Protein AF-A0A919ZZ71-F1 (afdb_monomer_lite)

pLDDT: mean 87.46, std 16.6, range [29.75, 98.5]

Sequence (232 aa):
MVSRMDCPPLCKQARTGVDLFLEMYDRVRTPVSRSRASYWAGRAFEQNNNSPIAKKWFEVAARYSTTFYGQLANKRLGNTEHRLPKKQSNGSKADGAPYILELVNIAIFLKEIGKTDLAIKFLKTASRNASSYAQVSPIISGALKINKPHLAVYAARRAARKGIYFISASYPKPALNDTSQVEKALIYSVVRQESNFDPQAESYKGALGLMQLMPATAKSVAKAKINFNQEN

Secondary structure (DSSP, 8-state):
--------GGGGS---HHHHHHHHHHH--SHHHHHHHHHHHHHHHHHTT-HHHHHHHHHHHHT-TTSHHHHHHHHHTT--S--PPPPP---S--TTHHHHHHHHHHHHHHHHTT-HHHHHHHHHHHHHH--SHHHHHHHHHHHHHTT-HHHHHHHHHHHHTTT---HHHHS--------SSS-HHHHHHHHHHHHTT-TT-B-TT--BTTTTB-HHHHHHHHHTTS---S--

Radius of gyration: 22.46 Å; chains: 1; bounding box: 42×54×63 Å

Foldseek 3Di:
DDDPPDDPPVCPPVQQQLNVLVVQLVPDDFLQSVLVSLLSNLVSCVVVVNNVVSLVSLVSSLVSLVYPSVVVSCVVNVNPDSDDPDDDDPDPDDDPQPVLLVLLVVLLVCLVVVNNVVSLVSLLVQLQPDQDLSSLVSSCVSCVSSVNLLSLLVSQVSNNRNVHHDPCSVQPDPDDPDPDPDDPVVLSVQLCVQRSQDQQDADPVGQGGSNRHHPVRQVVVCVVPNDDDPDD

Structure (mmCIF, N/CA/C/O backbone):
data_AF-A0A919ZZ71-F1
#
_entry.id   AF-A0A919ZZ71-F1
#
loop_
_atom_site.group_PDB
_atom_site.id
_atom_site.type_symbol
_atom_site.label_atom_id
_atom_site.label_alt_id
_atom_site.label_comp_id
_atom_site.label_asym_id
_atom_site.label_entity_id
_atom_site.label_seq_id
_atom_site.pdbx_PDB_ins_code
_atom_site.Cartn_x
_atom_site.Cartn_y
_atom_site.Cartn_z
_atom_site.occupancy
_atom_site.B_iso_or_equiv
_atom_site.auth_seq_id
_atom_site.auth_comp_id
_atom_site.auth_asym_id
_atom_site.auth_atom_id
_atom_site.pdbx_PDB_model_num
ATOM 1 N N . MET A 1 1 ? -1.303 -24.182 -39.549 1.00 34.25 1 MET A N 1
ATOM 2 C CA . MET A 1 1 ? -1.311 -22.779 -40.021 1.00 34.25 1 MET A CA 1
ATOM 3 C C . MET A 1 1 ? -2.701 -22.223 -39.761 1.00 34.25 1 MET A C 1
ATOM 5 O O . MET A 1 1 ? -3.612 -22.555 -40.501 1.00 34.25 1 MET A O 1
ATOM 9 N N . VAL A 1 2 ? -2.901 -21.486 -38.665 1.00 29.75 2 VAL A N 1
ATOM 10 C CA . VAL A 1 2 ? -4.198 -20.849 -38.373 1.00 29.75 2 VAL A CA 1
ATOM 11 C C . VAL A 1 2 ? -4.118 -19.405 -38.861 1.00 29.75 2 VAL A C 1
ATOM 13 O O . VAL A 1 2 ? -3.205 -18.668 -38.487 1.00 29.75 2 VAL A O 1
ATOM 16 N N . SER A 1 3 ? -5.012 -19.080 -39.791 1.00 31.73 3 SER A N 1
ATOM 17 C CA . SER A 1 3 ? -5.024 -17.872 -40.614 1.00 31.73 3 SER A CA 1
ATOM 18 C C . SER A 1 3 ? -5.292 -16.605 -39.797 1.00 31.73 3 SER A C 1
ATOM 20 O O . SER A 1 3 ? -6.185 -16.568 -38.954 1.00 31.73 3 SER A O 1
ATOM 22 N N . ARG A 1 4 ? -4.512 -15.551 -40.071 1.00 38.69 4 ARG A N 1
ATOM 23 C CA . ARG A 1 4 ? -4.646 -14.188 -39.526 1.00 38.69 4 ARG A CA 1
ATOM 24 C C . ARG A 1 4 ? -5.766 -13.410 -40.230 1.00 38.69 4 ARG A C 1
ATOM 26 O O . ARG A 1 4 ? -5.500 -12.378 -40.844 1.00 38.69 4 ARG A O 1
ATOM 33 N N . MET A 1 5 ? -7.003 -13.874 -40.179 1.00 43.50 5 MET A N 1
ATOM 34 C CA . MET A 1 5 ? -8.121 -13.116 -40.743 1.00 43.50 5 MET A CA 1
ATOM 35 C C . MET A 1 5 ? -9.255 -13.112 -39.737 1.00 43.50 5 MET A C 1
ATOM 37 O O . MET A 1 5 ? -9.973 -14.091 -39.627 1.00 43.50 5 MET A O 1
ATOM 41 N N . ASP A 1 6 ? -9.251 -12.070 -38.899 1.00 41.53 6 ASP A N 1
ATOM 42 C CA . ASP A 1 6 ? -10.428 -11.303 -38.462 1.00 41.53 6 ASP A CA 1
ATOM 43 C C . ASP A 1 6 ? -10.032 -10.420 -37.270 1.00 41.53 6 ASP A C 1
ATOM 45 O O . ASP A 1 6 ? -10.298 -10.712 -36.106 1.00 41.53 6 ASP A O 1
ATOM 49 N N . CYS A 1 7 ? -9.326 -9.323 -37.566 1.00 40.12 7 CYS A N 1
ATOM 50 C CA . CYS A 1 7 ? -9.029 -8.275 -36.591 1.00 40.12 7 CYS A CA 1
ATOM 51 C C . CYS A 1 7 ? -9.684 -6.947 -37.045 1.00 40.12 7 CYS A C 1
ATOM 53 O O . CYS A 1 7 ? -9.421 -6.519 -38.173 1.00 40.12 7 CYS A O 1
ATOM 55 N N . PRO A 1 8 ? -10.524 -6.284 -36.217 1.00 39.28 8 PRO A N 1
ATOM 56 C CA . PRO A 1 8 ? -11.242 -5.045 -36.564 1.00 39.28 8 PRO A CA 1
ATOM 57 C C . PRO A 1 8 ? -10.312 -3.875 -36.962 1.00 39.28 8 PRO A C 1
ATOM 59 O O . PRO A 1 8 ? -9.129 -3.904 -36.632 1.00 39.28 8 PRO A O 1
ATOM 62 N N . PRO A 1 9 ? -10.801 -2.790 -37.602 1.00 43.19 9 PRO A N 1
ATOM 63 C CA . PRO A 1 9 ? -9.980 -1.750 -38.256 1.00 43.19 9 PRO A CA 1
ATOM 64 C C . PRO A 1 9 ? -8.944 -1.001 -37.387 1.00 43.19 9 PRO A C 1
ATOM 66 O O . PRO A 1 9 ? -8.051 -0.363 -37.942 1.00 43.19 9 PRO A O 1
ATOM 69 N N . LEU A 1 10 ? -8.978 -1.130 -36.056 1.00 42.75 10 LEU A N 1
ATOM 70 C CA . LEU A 1 10 ? -7.910 -0.671 -35.149 1.00 42.75 10 LEU A CA 1
ATOM 71 C C . LEU A 1 10 ? -6.627 -1.527 -35.215 1.00 42.75 10 LEU A C 1
ATOM 73 O O . LEU A 1 10 ? -5.578 -1.094 -34.750 1.00 42.75 10 LEU A O 1
ATOM 77 N N . CYS A 1 11 ? -6.678 -2.710 -35.830 1.00 43.84 11 CYS A N 1
ATOM 78 C CA . CYS A 1 11 ? -5.533 -3.602 -36.035 1.00 43.84 11 CYS A CA 1
ATOM 79 C C . CYS A 1 11 ? -4.605 -3.168 -37.187 1.00 43.84 11 CYS A C 1
ATOM 81 O O . CYS A 1 11 ? -3.575 -3.797 -37.419 1.00 43.84 11 CYS A O 1
ATOM 83 N N . LYS A 1 12 ? -4.955 -2.107 -37.932 1.00 41.41 12 LYS A N 1
ATOM 84 C CA . LYS A 1 12 ? -4.205 -1.652 -39.120 1.00 41.41 12 LYS A CA 1
ATOM 85 C C . LYS A 1 12 ? -2.922 -0.869 -38.810 1.00 41.41 12 LYS A C 1
ATOM 87 O O . LYS A 1 12 ? -2.149 -0.599 -39.722 1.00 41.41 12 LYS A O 1
ATOM 92 N N . GLN A 1 13 ? -2.646 -0.563 -37.544 1.00 47.28 13 GLN A N 1
ATOM 93 C CA . GLN A 1 13 ? -1.306 -0.206 -37.076 1.00 47.28 13 GLN A CA 1
ATOM 94 C C . GLN A 1 13 ? -0.890 -1.273 -36.070 1.00 47.28 13 GLN A C 1
ATOM 96 O O . GLN A 1 13 ? -1.309 -1.224 -34.915 1.00 47.28 13 GLN A O 1
ATOM 101 N N . ALA A 1 14 ? -0.116 -2.269 -36.501 1.00 48.56 14 ALA A N 1
ATOM 102 C CA . ALA A 1 14 ? 0.426 -3.275 -35.595 1.00 48.56 14 ALA A CA 1
ATOM 103 C C . ALA A 1 14 ? 1.442 -2.603 -34.655 1.00 48.56 14 ALA A C 1
ATOM 105 O O . ALA A 1 14 ? 2.640 -2.596 -34.925 1.00 48.56 14 ALA A O 1
ATOM 106 N N . ARG A 1 15 ? 0.955 -1.980 -33.574 1.00 61.47 15 ARG A N 1
ATOM 107 C CA . ARG A 1 15 ? 1.806 -1.448 -32.508 1.00 61.47 15 ARG A CA 1
ATOM 108 C C . ARG A 1 15 ? 2.591 -2.612 -31.933 1.00 61.47 15 ARG A C 1
ATOM 110 O O . ARG A 1 15 ? 2.009 -3.626 -31.537 1.00 61.47 15 ARG A O 1
ATOM 117 N N . THR A 1 16 ? 3.908 -2.482 -31.910 1.00 81.75 16 THR A N 1
ATOM 118 C CA . THR A 1 16 ? 4.754 -3.495 -31.291 1.00 81.75 16 THR A CA 1
ATOM 119 C C . THR A 1 16 ? 4.478 -3.527 -29.785 1.00 81.75 16 THR A C 1
ATOM 121 O O . THR A 1 16 ? 3.993 -2.553 -29.202 1.00 81.75 16 THR A O 1
ATOM 124 N N . GLY A 1 17 ? 4.803 -4.638 -29.113 1.00 81.94 17 GLY A N 1
ATOM 125 C CA . GLY A 1 17 ? 4.709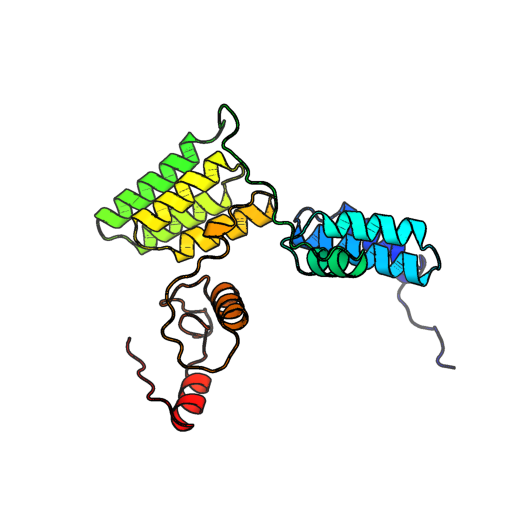 -4.698 -27.648 1.00 81.94 17 GLY A CA 1
ATOM 126 C C . GLY A 1 17 ? 5.505 -3.576 -26.969 1.00 81.94 17 GLY A C 1
ATOM 127 O O . GLY A 1 17 ? 5.089 -3.065 -25.933 1.00 81.94 17 GLY A O 1
ATOM 128 N N . VAL A 1 18 ? 6.602 -3.137 -27.596 1.00 87.56 18 VAL A N 1
ATOM 129 C CA . VAL A 1 18 ? 7.384 -1.972 -27.169 1.00 87.56 18 VAL A CA 1
ATOM 130 C C . VAL A 1 18 ? 6.518 -0.711 -27.160 1.00 87.56 18 VAL A C 1
ATOM 132 O O . VAL A 1 18 ? 6.390 -0.089 -26.107 1.00 87.56 18 VAL A O 1
ATOM 135 N N . ASP A 1 19 ? 5.877 -0.371 -28.280 1.00 90.50 19 ASP A N 1
ATOM 136 C CA . ASP A 1 19 ? 5.095 0.868 -28.418 1.00 90.50 19 ASP A CA 1
ATOM 137 C C . ASP A 1 19 ? 3.985 0.967 -27.365 1.00 90.50 19 ASP A C 1
ATOM 139 O O . ASP A 1 19 ? 3.786 2.017 -26.754 1.00 90.50 19 ASP A O 1
ATOM 143 N N . LEU A 1 20 ? 3.307 -0.153 -27.089 1.00 93.56 20 LEU A N 1
ATOM 144 C CA . LEU A 1 20 ? 2.240 -0.220 -26.089 1.00 93.56 20 LEU A CA 1
ATOM 145 C C . LEU A 1 20 ? 2.744 0.087 -24.672 1.00 93.56 20 LEU A C 1
ATOM 147 O O . LEU A 1 20 ? 2.091 0.819 -23.924 1.00 93.56 20 LEU A O 1
ATOM 151 N N . PHE A 1 21 ? 3.898 -0.459 -24.275 1.00 95.00 21 PHE A N 1
ATOM 152 C CA . PHE A 1 21 ? 4.440 -0.222 -22.934 1.00 95.00 21 PHE A CA 1
ATOM 153 C C . PHE A 1 21 ? 5.077 1.163 -22.784 1.00 95.00 21 PHE A C 1
ATOM 155 O O . PHE A 1 21 ? 5.009 1.734 -21.692 1.00 95.00 21 PHE A O 1
ATOM 162 N N . LEU A 1 22 ? 5.632 1.725 -23.861 1.00 94.62 22 LEU A N 1
ATOM 163 C CA . LEU A 1 22 ? 6.094 3.115 -23.892 1.00 94.62 22 LEU A CA 1
ATOM 164 C C . LEU A 1 22 ? 4.923 4.086 -23.712 1.00 94.62 22 LEU A C 1
ATOM 166 O O . LEU A 1 22 ? 4.930 4.906 -22.795 1.00 94.62 22 LEU A O 1
ATOM 170 N N . GLU A 1 23 ? 3.856 3.912 -24.490 1.00 95.69 23 GLU A N 1
ATOM 171 C CA . GLU A 1 23 ? 2.640 4.715 -24.363 1.00 95.69 23 GLU A CA 1
ATOM 172 C C . GLU A 1 23 ? 2.009 4.575 -22.970 1.00 95.69 23 GLU A C 1
ATOM 174 O O . GLU A 1 23 ? 1.576 5.559 -22.360 1.00 95.69 23 GLU A O 1
ATOM 179 N N . MET A 1 24 ? 1.986 3.356 -22.421 1.00 96.06 24 MET A N 1
ATOM 180 C CA . MET A 1 24 ? 1.538 3.133 -21.051 1.00 96.06 24 MET A CA 1
ATOM 181 C C . MET A 1 24 ? 2.381 3.944 -20.059 1.00 96.06 24 MET A C 1
ATOM 183 O O . MET A 1 24 ? 1.813 4.590 -19.176 1.00 96.06 24 MET A O 1
ATOM 187 N N . TYR A 1 25 ? 3.712 3.926 -20.184 1.00 96.69 25 TYR A N 1
ATOM 188 C CA . TYR A 1 25 ? 4.612 4.673 -19.304 1.00 96.69 25 TYR A CA 1
ATOM 189 C C . TYR A 1 25 ? 4.348 6.184 -19.351 1.00 96.69 25 TYR A C 1
ATOM 191 O O . TYR A 1 25 ? 4.344 6.831 -18.299 1.00 96.69 25 TYR A O 1
ATOM 199 N N . ASP A 1 26 ? 4.058 6.722 -20.536 1.00 96.38 26 ASP A N 1
ATOM 200 C CA . ASP A 1 26 ? 3.798 8.148 -20.745 1.00 96.38 26 ASP A CA 1
ATOM 201 C C . ASP A 1 26 ? 2.430 8.598 -20.224 1.00 96.38 26 ASP A C 1
ATOM 203 O O . ASP A 1 26 ? 2.278 9.746 -19.792 1.00 96.38 26 ASP A O 1
ATOM 207 N N . ARG A 1 27 ? 1.437 7.702 -20.196 1.00 97.00 27 ARG A N 1
ATOM 208 C CA . ARG A 1 27 ? 0.083 7.994 -19.695 1.00 97.00 27 ARG A CA 1
ATOM 209 C C . ARG A 1 27 ? -0.049 7.822 -18.184 1.00 97.00 27 ARG A C 1
ATOM 211 O O . ARG A 1 27 ? -0.797 8.555 -17.534 1.00 97.00 27 ARG A O 1
ATOM 218 N N . VAL A 1 28 ? 0.652 6.856 -17.591 1.00 96.69 28 VAL A N 1
ATOM 219 C CA . VAL A 1 28 ? 0.511 6.558 -16.160 1.00 96.69 28 VAL A CA 1
ATOM 220 C C . VAL A 1 28 ? 1.382 7.466 -15.292 1.00 96.69 28 VAL A C 1
ATOM 222 O O . VAL A 1 28 ? 2.497 7.847 -15.639 1.00 96.69 28 VAL A O 1
ATOM 225 N N . ARG A 1 29 ? 0.880 7.810 -14.101 1.00 94.56 29 ARG A N 1
ATOM 226 C CA . ARG A 1 29 ? 1.582 8.715 -13.169 1.00 94.56 29 ARG A CA 1
ATOM 227 C C . ARG A 1 29 ? 2.026 8.055 -11.866 1.00 94.56 29 ARG A C 1
ATOM 229 O O . ARG A 1 29 ? 3.006 8.482 -11.269 1.00 94.56 29 ARG A O 1
ATOM 236 N N . THR A 1 30 ? 1.341 7.000 -11.424 1.00 95.50 30 THR A N 1
ATOM 237 C CA . THR A 1 30 ? 1.655 6.366 -10.132 1.00 95.50 30 THR A CA 1
ATOM 238 C C . THR A 1 30 ? 2.948 5.542 -10.200 1.00 95.50 30 THR A C 1
ATOM 240 O O . THR A 1 30 ? 3.154 4.848 -11.200 1.00 95.50 30 THR A O 1
ATOM 243 N N . PRO A 1 31 ? 3.777 5.515 -9.136 1.00 95.69 31 PRO A N 1
ATOM 244 C CA . PRO A 1 31 ? 4.998 4.706 -9.077 1.00 95.69 31 PRO A CA 1
ATOM 245 C C . PRO A 1 31 ? 4.802 3.236 -9.459 1.00 95.69 31 PRO A C 1
ATOM 247 O O . PRO A 1 31 ? 5.560 2.701 -10.260 1.00 95.69 31 PRO A O 1
ATOM 250 N N . VAL A 1 32 ? 3.738 2.596 -8.959 1.00 95.75 32 VAL A N 1
ATOM 251 C CA . VAL A 1 32 ? 3.414 1.191 -9.278 1.00 95.75 32 VAL A CA 1
ATOM 252 C C . VAL A 1 32 ? 3.185 0.993 -10.776 1.00 95.75 32 VAL A C 1
ATOM 254 O O . VAL A 1 32 ? 3.671 0.023 -11.354 1.00 95.75 32 VAL A O 1
ATOM 257 N N . SER A 1 33 ? 2.454 1.911 -11.411 1.00 97.31 33 SER A N 1
ATOM 258 C CA . SER A 1 33 ? 2.126 1.794 -12.833 1.00 97.31 33 SER A CA 1
ATOM 259 C C . SER A 1 33 ? 3.319 2.147 -13.717 1.00 97.31 33 SER A C 1
ATOM 261 O O . SER A 1 33 ? 3.568 1.436 -14.685 1.00 97.31 33 SER A O 1
ATOM 263 N N . ARG A 1 34 ? 4.098 3.180 -13.359 1.00 97.75 34 ARG A N 1
ATOM 264 C CA . ARG A 1 34 ? 5.326 3.541 -14.085 1.00 97.75 34 ARG A CA 1
ATOM 265 C C . ARG A 1 34 ? 6.364 2.431 -14.006 1.00 97.75 34 ARG A C 1
ATOM 267 O O . ARG A 1 34 ? 6.948 2.088 -15.028 1.00 97.75 34 ARG A O 1
ATOM 274 N N . SER A 1 35 ? 6.543 1.823 -12.833 1.00 97.56 35 SER A N 1
ATOM 275 C CA . SER A 1 35 ? 7.433 0.673 -12.671 1.00 97.56 35 SER A CA 1
ATOM 276 C C . SER A 1 35 ? 6.990 -0.521 -13.516 1.00 97.56 35 SER A C 1
ATOM 278 O O . SER A 1 35 ? 7.805 -1.099 -14.229 1.00 97.56 35 SER A O 1
ATOM 280 N N . ARG A 1 36 ? 5.687 -0.848 -13.507 1.00 98.12 36 ARG A N 1
ATOM 281 C CA . ARG A 1 36 ? 5.114 -1.914 -14.344 1.00 98.12 36 ARG A CA 1
ATOM 282 C C . ARG A 1 36 ? 5.366 -1.671 -15.829 1.00 98.12 36 ARG A C 1
ATOM 284 O O . ARG A 1 36 ? 5.875 -2.564 -16.496 1.00 98.12 36 ARG A O 1
ATOM 291 N N . ALA A 1 37 ? 5.014 -0.484 -16.323 1.00 98.06 37 ALA A N 1
ATOM 292 C CA . ALA A 1 37 ? 5.197 -0.121 -17.725 1.00 98.06 37 ALA A CA 1
ATOM 293 C C . ALA A 1 37 ? 6.678 -0.200 -18.123 1.00 98.06 37 ALA A C 1
ATOM 295 O O . ALA A 1 37 ? 7.014 -0.826 -19.119 1.00 98.06 37 ALA A O 1
ATOM 296 N N . SER A 1 38 ? 7.568 0.328 -17.277 1.00 97.94 38 SER A N 1
ATOM 297 C CA . SER A 1 38 ? 9.016 0.295 -17.513 1.00 97.94 38 SER A CA 1
ATOM 298 C C . SER A 1 38 ? 9.570 -1.129 -17.554 1.00 97.94 38 SER A C 1
ATOM 300 O O . SER A 1 38 ? 10.346 -1.465 -18.440 1.00 97.94 38 SER A O 1
ATOM 302 N N . TYR A 1 39 ? 9.163 -1.990 -16.616 1.00 98.06 39 TYR A N 1
ATOM 303 C CA . TYR A 1 39 ? 9.625 -3.376 -16.579 1.00 98.06 39 TYR A CA 1
ATOM 304 C C . TYR A 1 39 ? 9.207 -4.132 -17.842 1.00 98.06 39 TYR A C 1
ATOM 306 O O . TYR A 1 39 ? 10.028 -4.808 -18.460 1.00 98.06 39 TYR A O 1
ATOM 314 N N . TRP A 1 40 ? 7.944 -3.997 -18.250 1.00 97.44 40 TRP A N 1
ATOM 315 C CA . TRP A 1 40 ? 7.447 -4.670 -19.445 1.00 97.44 40 TRP A CA 1
ATOM 316 C C . TRP A 1 40 ? 7.987 -4.068 -20.747 1.00 97.44 40 TRP A C 1
ATOM 318 O O . TRP A 1 40 ? 8.267 -4.830 -21.668 1.00 97.44 40 TRP A O 1
ATOM 328 N N . ALA A 1 41 ? 8.260 -2.760 -20.800 1.00 96.44 41 ALA A N 1
ATOM 329 C CA . ALA A 1 41 ? 9.017 -2.156 -21.897 1.00 96.44 41 ALA A CA 1
ATOM 330 C C . ALA A 1 41 ? 10.411 -2.793 -22.006 1.00 96.44 41 ALA A C 1
ATOM 332 O O . ALA A 1 41 ? 10.805 -3.236 -23.082 1.00 96.44 41 ALA A O 1
ATOM 333 N N . GLY A 1 42 ? 11.121 -2.944 -20.882 1.00 96.06 42 GLY A N 1
ATOM 334 C CA . GLY A 1 42 ? 12.406 -3.644 -20.843 1.00 96.06 42 GLY A CA 1
ATOM 335 C C . GLY A 1 42 ? 12.314 -5.086 -21.347 1.00 96.06 42 GLY A C 1
ATOM 336 O O . GLY A 1 42 ? 13.156 -5.515 -22.131 1.00 96.06 42 GLY A O 1
ATOM 337 N N . ARG A 1 43 ? 11.265 -5.828 -20.960 1.00 95.88 43 ARG A N 1
ATOM 338 C CA . ARG A 1 43 ? 11.003 -7.187 -21.474 1.00 95.88 43 ARG A CA 1
ATOM 339 C C . ARG A 1 43 ? 10.762 -7.210 -22.982 1.00 95.88 43 ARG A C 1
ATOM 341 O O . ARG A 1 43 ? 11.282 -8.098 -23.648 1.00 95.88 43 ARG A O 1
ATOM 348 N N . ALA A 1 44 ? 10.007 -6.252 -23.511 1.00 94.31 44 ALA A N 1
ATOM 349 C CA . ALA A 1 44 ? 9.721 -6.168 -24.939 1.00 94.31 44 ALA A CA 1
ATOM 350 C C . ALA A 1 44 ? 10.983 -5.833 -25.757 1.00 94.31 44 ALA A C 1
ATOM 352 O O . ALA A 1 44 ? 11.236 -6.462 -26.780 1.00 94.31 44 ALA A O 1
ATOM 353 N N . PHE A 1 45 ? 11.823 -4.906 -25.281 1.00 93.44 45 PHE A N 1
ATOM 354 C CA . PHE A 1 45 ? 13.106 -4.604 -25.929 1.00 93.44 45 PHE A CA 1
ATOM 355 C C . PHE A 1 45 ? 14.077 -5.785 -25.908 1.00 93.44 45 PHE A C 1
ATOM 357 O O . PHE A 1 45 ? 14.787 -6.009 -26.885 1.00 93.44 45 PHE A O 1
ATOM 364 N N . GLU A 1 46 ? 14.097 -6.551 -24.819 1.00 91.94 46 GLU A N 1
ATOM 365 C CA . GLU A 1 46 ? 14.933 -7.745 -24.708 1.00 91.94 46 GLU A CA 1
ATOM 366 C C . GLU A 1 46 ? 14.517 -8.827 -25.711 1.00 91.94 46 GLU A C 1
ATOM 368 O O . GLU A 1 46 ? 15.376 -9.412 -26.361 1.00 91.94 46 GLU A O 1
ATOM 373 N N . GLN A 1 47 ? 13.211 -9.048 -25.891 1.00 91.25 47 GLN A N 1
ATOM 374 C CA . GLN A 1 47 ? 12.700 -9.985 -26.900 1.00 91.25 47 GLN A CA 1
ATOM 375 C C . GLN A 1 47 ? 13.047 -9.564 -28.335 1.00 91.25 47 GLN A C 1
ATOM 377 O O . GLN A 1 47 ? 13.203 -10.420 -29.199 1.00 91.25 47 GLN A O 1
ATOM 382 N N . ASN A 1 48 ? 13.229 -8.264 -28.577 1.00 87.12 48 ASN A N 1
ATOM 383 C CA . ASN A 1 48 ? 13.651 -7.715 -29.866 1.00 87.12 48 ASN A CA 1
ATOM 384 C C . ASN A 1 48 ? 15.187 -7.652 -30.025 1.00 87.12 48 ASN A C 1
ATOM 386 O O . ASN A 1 48 ? 15.681 -6.895 -30.859 1.00 87.12 48 ASN A O 1
ATOM 390 N N . ASN A 1 49 ? 15.954 -8.396 -29.215 1.00 84.75 49 ASN A N 1
ATOM 391 C CA . ASN A 1 49 ? 17.425 -8.419 -29.205 1.00 84.75 49 ASN A CA 1
ATOM 392 C C . ASN A 1 49 ? 18.092 -7.055 -28.935 1.00 84.75 49 ASN A C 1
ATOM 394 O O . ASN A 1 49 ? 19.266 -6.854 -29.245 1.00 84.75 49 ASN A O 1
ATOM 398 N N . ASN A 1 50 ? 17.377 -6.110 -28.317 1.00 83.38 50 ASN A N 1
ATOM 399 C CA . ASN A 1 50 ? 17.908 -4.795 -27.966 1.00 83.38 50 ASN A CA 1
ATOM 400 C C . ASN A 1 50 ? 18.290 -4.721 -26.480 1.00 83.38 50 ASN A C 1
ATOM 402 O O . ASN A 1 50 ? 17.701 -3.984 -25.680 1.00 83.38 50 ASN A O 1
ATOM 406 N N . SER A 1 51 ? 19.296 -5.510 -26.104 1.00 85.12 51 SER A N 1
ATOM 407 C CA . SER A 1 51 ? 19.765 -5.641 -24.719 1.00 85.12 51 SER A CA 1
ATOM 408 C C . SER A 1 51 ? 20.177 -4.311 -24.058 1.00 85.12 51 SER A C 1
ATOM 410 O O . SER A 1 51 ? 19.815 -4.104 -22.894 1.00 85.12 51 SER A O 1
ATOM 412 N N . PRO A 1 52 ? 20.860 -3.363 -24.740 1.00 93.44 52 PRO A N 1
ATOM 413 C CA . PRO A 1 52 ? 21.215 -2.081 -24.128 1.00 93.44 52 PRO A CA 1
ATOM 414 C C . PRO A 1 52 ? 19.998 -1.226 -23.748 1.00 93.44 52 PRO A C 1
ATOM 416 O O . PRO A 1 52 ? 19.973 -0.643 -22.662 1.00 93.44 52 PRO A O 1
ATOM 419 N N . ILE A 1 53 ? 18.971 -1.155 -24.605 1.00 92.94 53 ILE A N 1
ATOM 420 C CA . ILE A 1 53 ? 17.749 -0.394 -24.301 1.00 92.94 53 ILE A CA 1
ATOM 421 C C . ILE A 1 53 ? 16.910 -1.120 -23.245 1.00 92.94 53 ILE A C 1
ATOM 423 O O . ILE A 1 53 ? 16.397 -0.478 -22.326 1.00 92.94 53 ILE A O 1
ATOM 427 N N . ALA A 1 54 ? 16.831 -2.452 -23.309 1.00 94.31 54 ALA A N 1
ATOM 428 C CA . ALA A 1 54 ? 16.164 -3.257 -22.290 1.00 94.31 54 ALA A CA 1
ATOM 429 C C . ALA A 1 54 ? 16.724 -2.983 -20.886 1.00 94.31 54 ALA A C 1
ATOM 431 O O . ALA A 1 54 ? 15.962 -2.720 -19.952 1.00 94.31 54 ALA A O 1
ATOM 432 N N . LYS A 1 55 ? 18.059 -2.956 -20.751 1.00 96.06 55 LYS A N 1
ATOM 433 C CA . LYS A 1 55 ? 18.742 -2.640 -19.490 1.00 96.06 55 LYS A CA 1
ATOM 434 C C . LYS A 1 55 ? 18.336 -1.269 -18.946 1.00 96.06 55 LYS A C 1
ATOM 436 O O . LYS A 1 55 ? 17.954 -1.183 -17.780 1.00 96.06 55 LYS A O 1
ATOM 441 N N . LYS A 1 56 ? 18.327 -0.225 -19.787 1.00 96.94 56 LYS A N 1
ATOM 442 C CA . LYS A 1 56 ? 17.891 1.128 -19.389 1.00 96.94 56 LYS A CA 1
ATOM 443 C C . LYS A 1 56 ? 16.467 1.121 -18.829 1.00 96.94 56 LYS A C 1
ATOM 445 O O . LYS A 1 56 ? 16.201 1.745 -17.806 1.00 96.94 56 LYS A O 1
ATOM 450 N N . TRP A 1 57 ? 15.547 0.381 -19.444 1.00 97.44 57 TRP A N 1
ATOM 451 C CA . TRP A 1 57 ? 14.170 0.276 -18.953 1.00 97.44 57 TRP A CA 1
ATOM 452 C C . TRP A 1 57 ? 14.043 -0.488 -17.632 1.00 97.44 57 TRP A C 1
ATOM 454 O O . TRP A 1 57 ? 13.255 -0.086 -16.769 1.00 97.44 57 TRP A O 1
ATOM 464 N N . PHE A 1 58 ? 14.855 -1.527 -17.411 1.00 96.94 58 PHE A N 1
ATOM 465 C CA . PHE A 1 58 ? 14.954 -2.149 -16.089 1.00 96.94 58 PHE A CA 1
ATOM 466 C C . PHE A 1 58 ? 15.510 -1.176 -15.049 1.00 96.94 58 PHE A C 1
ATOM 468 O O . PHE A 1 58 ? 14.987 -1.132 -13.939 1.00 96.94 58 PHE A O 1
ATOM 475 N N . GLU A 1 59 ? 16.491 -0.339 -15.392 1.00 96.12 59 GLU A N 1
ATOM 476 C CA . GLU A 1 59 ? 17.000 0.700 -14.487 1.00 96.12 59 GLU A CA 1
ATOM 477 C C . GLU A 1 59 ? 15.912 1.724 -14.131 1.00 96.12 59 GLU A C 1
ATOM 479 O O . GLU A 1 59 ? 15.788 2.105 -12.965 1.00 96.12 59 GLU A O 1
ATOM 484 N N . VAL A 1 60 ? 15.064 2.128 -15.088 1.00 96.69 60 VAL A N 1
ATOM 485 C CA . VAL A 1 60 ? 13.896 2.983 -14.803 1.00 96.69 60 VAL A CA 1
ATOM 486 C C . VAL A 1 60 ? 12.925 2.286 -13.846 1.00 96.69 60 VAL A C 1
ATOM 488 O O . VAL A 1 60 ? 12.506 2.885 -12.854 1.00 96.69 60 VAL A O 1
ATOM 491 N N . ALA A 1 61 ? 12.589 1.017 -14.095 1.00 96.69 61 ALA A N 1
ATOM 492 C CA . ALA A 1 61 ? 11.699 0.250 -13.224 1.00 96.69 61 ALA A CA 1
ATOM 493 C C . ALA A 1 61 ? 12.268 0.099 -11.801 1.00 96.69 61 ALA A C 1
ATOM 495 O O . ALA A 1 61 ? 11.533 0.264 -10.822 1.00 96.69 61 ALA A O 1
ATOM 496 N N . ALA A 1 62 ? 13.575 -0.161 -11.695 1.00 94.88 62 ALA A N 1
ATOM 497 C CA . ALA A 1 62 ? 14.316 -0.405 -10.461 1.00 94.88 62 ALA A CA 1
ATOM 498 C C . ALA A 1 62 ? 14.347 0.798 -9.505 1.00 94.88 62 ALA A C 1
ATOM 500 O O . ALA A 1 62 ? 14.424 0.605 -8.289 1.00 94.88 62 ALA A O 1
ATOM 501 N N . ARG A 1 63 ? 14.202 2.030 -10.021 1.00 92.44 63 ARG A N 1
ATOM 502 C CA . ARG A 1 63 ? 14.058 3.253 -9.201 1.00 92.44 63 ARG A CA 1
ATOM 503 C C . ARG A 1 63 ? 12.835 3.209 -8.279 1.00 92.44 63 ARG A C 1
ATOM 505 O O . ARG A 1 63 ? 12.803 3.894 -7.261 1.00 92.44 63 ARG A O 1
ATOM 512 N N . TYR A 1 64 ? 11.832 2.397 -8.608 1.00 93.38 64 TYR A N 1
ATOM 513 C CA . TYR A 1 64 ? 10.620 2.208 -7.812 1.00 93.38 64 TYR A CA 1
ATOM 514 C C . TYR A 1 64 ? 10.734 0.975 -6.904 1.00 93.38 64 TYR A C 1
ATOM 516 O O . TYR A 1 64 ? 9.931 0.042 -6.995 1.00 93.38 64 TYR A O 1
ATOM 524 N N . SER A 1 65 ? 11.732 0.965 -6.021 1.00 91.00 65 SER A N 1
ATOM 525 C CA . SER A 1 65 ? 12.145 -0.212 -5.238 1.00 91.00 65 SER A CA 1
ATOM 526 C C . SER A 1 65 ? 11.085 -0.786 -4.288 1.00 91.00 65 SER A C 1
ATOM 528 O O . SER A 1 65 ? 11.160 -1.949 -3.907 1.00 91.00 65 SER A O 1
ATOM 530 N N . THR A 1 66 ? 10.054 -0.014 -3.938 1.00 91.06 66 THR A N 1
ATOM 531 C CA . THR A 1 66 ? 8.929 -0.475 -3.103 1.00 91.06 66 THR A CA 1
ATOM 532 C C . THR A 1 66 ? 7.822 -1.175 -3.892 1.00 91.06 66 THR A C 1
ATOM 534 O O . THR A 1 66 ? 6.841 -1.627 -3.305 1.00 91.06 66 THR A O 1
ATOM 537 N N . THR A 1 67 ? 7.943 -1.262 -5.217 1.00 93.88 67 THR A N 1
ATOM 538 C CA . THR A 1 67 ? 6.949 -1.883 -6.102 1.00 93.88 67 THR A CA 1
ATOM 539 C C . THR A 1 67 ? 7.410 -3.269 -6.549 1.00 93.88 67 THR A C 1
ATOM 541 O O . THR A 1 67 ? 8.608 -3.503 -6.687 1.00 93.88 67 THR A O 1
ATOM 544 N N . PHE A 1 68 ? 6.469 -4.176 -6.832 1.00 94.88 68 PHE A N 1
ATOM 545 C CA . PHE A 1 68 ? 6.780 -5.533 -7.306 1.00 94.88 68 PHE A CA 1
ATOM 546 C C . PHE A 1 68 ? 7.715 -5.530 -8.527 1.00 94.88 68 PHE A C 1
ATOM 548 O O . PHE A 1 68 ? 8.762 -6.170 -8.520 1.00 94.88 68 PHE A O 1
ATOM 555 N N . TYR A 1 69 ? 7.374 -4.749 -9.555 1.00 97.00 69 TYR A N 1
ATOM 556 C CA . TYR A 1 69 ? 8.163 -4.675 -10.786 1.00 97.00 69 TYR A CA 1
ATOM 557 C C . TYR A 1 69 ? 9.512 -3.980 -10.595 1.00 97.00 69 TYR A C 1
ATOM 559 O O . TYR A 1 69 ? 10.476 -4.343 -11.263 1.00 97.00 69 TYR A O 1
ATOM 567 N N . GLY A 1 70 ? 9.622 -3.049 -9.646 1.00 95.44 70 GLY A N 1
ATOM 568 C CA . GLY A 1 70 ? 10.904 -2.454 -9.286 1.00 95.44 70 GLY A CA 1
ATOM 569 C C . GLY A 1 70 ? 11.814 -3.440 -8.562 1.00 95.44 70 GLY A C 1
ATOM 570 O O . GLY A 1 70 ? 13.008 -3.477 -8.841 1.00 95.44 70 GLY A O 1
ATOM 571 N N . GLN A 1 71 ? 11.270 -4.289 -7.688 1.00 94.19 71 GLN A N 1
ATOM 572 C CA . GLN A 1 71 ? 12.037 -5.370 -7.060 1.00 94.19 71 GLN A CA 1
ATOM 573 C C . GLN A 1 71 ? 12.470 -6.421 -8.086 1.00 94.19 71 GLN A C 1
ATOM 575 O O . GLN A 1 71 ? 13.630 -6.825 -8.099 1.00 94.19 71 GLN A O 1
ATOM 580 N N . LEU A 1 72 ? 11.575 -6.803 -9.001 1.00 95.19 72 LEU A N 1
ATOM 581 C CA . LEU A 1 72 ? 11.892 -7.744 -10.074 1.00 95.19 72 LEU A CA 1
ATOM 582 C C . LEU A 1 72 ? 12.960 -7.189 -11.030 1.00 95.19 72 LEU A C 1
ATOM 584 O O . LEU A 1 72 ? 13.858 -7.923 -11.439 1.00 95.19 72 LEU A O 1
ATOM 588 N N . ALA A 1 73 ? 12.901 -5.892 -11.347 1.00 95.69 73 ALA A N 1
ATOM 589 C CA . ALA A 1 73 ? 13.925 -5.208 -12.130 1.00 95.69 73 ALA A CA 1
ATOM 590 C C . ALA A 1 73 ? 15.276 -5.162 -11.402 1.00 95.69 73 ALA A C 1
ATOM 592 O O . ALA A 1 73 ? 16.294 -5.472 -12.010 1.00 95.69 73 ALA A O 1
ATOM 593 N N . ASN A 1 74 ? 15.292 -4.841 -10.102 1.00 94.25 74 ASN A N 1
ATOM 594 C CA . ASN A 1 74 ? 16.515 -4.866 -9.293 1.00 94.25 74 ASN A CA 1
ATOM 595 C C . ASN A 1 74 ? 17.148 -6.263 -9.273 1.00 94.25 74 ASN A C 1
ATOM 597 O O . ASN A 1 74 ? 18.324 -6.391 -9.602 1.00 94.25 74 ASN A O 1
ATOM 601 N N . LYS A 1 75 ? 16.353 -7.309 -9.004 1.00 93.69 75 LYS A N 1
ATOM 602 C CA . LYS A 1 75 ? 16.816 -8.704 -9.054 1.00 93.69 75 LYS A CA 1
ATOM 603 C C . LYS A 1 75 ? 17.434 -9.040 -10.412 1.00 93.69 75 LYS A C 1
ATOM 605 O O . LYS A 1 75 ? 18.477 -9.677 -10.478 1.00 93.69 75 LYS A O 1
ATOM 610 N N . ARG A 1 76 ? 16.805 -8.591 -11.500 1.00 92.81 76 ARG A N 1
ATOM 611 C CA . ARG A 1 76 ? 17.278 -8.843 -12.865 1.00 92.81 76 ARG A CA 1
ATOM 612 C C . ARG A 1 76 ? 18.572 -8.108 -13.214 1.00 92.81 76 ARG A C 1
ATOM 614 O O . ARG A 1 76 ? 19.384 -8.647 -13.952 1.00 92.81 76 ARG A O 1
ATOM 621 N N . LEU A 1 77 ? 18.760 -6.903 -12.687 1.00 93.50 77 LEU A N 1
ATOM 622 C CA . LEU A 1 77 ? 19.991 -6.126 -12.849 1.00 93.50 77 LEU A CA 1
ATOM 623 C C . LEU A 1 77 ? 21.153 -6.657 -11.991 1.00 93.50 77 LEU A C 1
ATOM 625 O O . LEU A 1 77 ? 22.239 -6.093 -12.052 1.00 93.50 77 LEU A O 1
ATOM 629 N N . GLY A 1 78 ? 20.936 -7.708 -11.190 1.00 92.12 78 GLY A N 1
ATOM 630 C CA . GLY A 1 78 ? 21.929 -8.219 -10.244 1.00 92.12 78 GLY A CA 1
ATOM 631 C C . GLY A 1 78 ? 22.048 -7.381 -8.968 1.00 92.12 78 GLY A C 1
ATOM 632 O O . GLY A 1 78 ? 22.953 -7.609 -8.171 1.00 92.12 78 GLY A O 1
ATOM 633 N N . ASN A 1 79 ? 21.134 -6.431 -8.738 1.00 88.00 79 ASN A N 1
ATOM 634 C CA . ASN A 1 79 ? 21.102 -5.653 -7.503 1.00 88.00 79 ASN A CA 1
ATOM 635 C C . ASN A 1 79 ? 20.525 -6.526 -6.381 1.00 88.00 79 ASN A C 1
ATOM 637 O O . ASN A 1 79 ? 19.312 -6.737 -6.308 1.00 88.00 79 ASN A O 1
ATOM 641 N N . THR A 1 80 ? 21.392 -7.026 -5.505 1.00 73.69 80 THR A N 1
ATOM 642 C CA . THR A 1 80 ? 21.018 -7.843 -4.338 1.00 73.69 80 THR A CA 1
ATOM 643 C C . THR A 1 80 ? 20.682 -7.004 -3.104 1.00 73.69 80 THR A C 1
ATOM 645 O O . THR A 1 80 ? 20.022 -7.488 -2.189 1.00 73.69 80 THR A O 1
ATOM 648 N N . GLU A 1 81 ? 21.068 -5.726 -3.080 1.00 75.31 81 GLU A N 1
ATOM 649 C CA . GLU A 1 81 ? 20.715 -4.814 -1.993 1.00 75.31 81 GLU A CA 1
ATOM 650 C C . GLU A 1 81 ? 19.253 -4.355 -2.085 1.00 75.31 81 GLU A C 1
ATOM 652 O O . GLU A 1 81 ? 18.831 -3.699 -3.045 1.00 75.31 81 GLU A O 1
ATOM 657 N N . HIS A 1 82 ? 18.481 -4.607 -1.027 1.00 71.88 82 HIS A N 1
ATOM 658 C CA . HIS A 1 82 ? 17.136 -4.057 -0.865 1.00 71.88 82 HIS A CA 1
ATOM 659 C C . HIS A 1 82 ? 17.196 -2.559 -0.529 1.00 71.88 82 HIS A C 1
ATOM 661 O O . HIS A 1 82 ? 17.087 -2.143 0.624 1.00 71.88 82 HIS A O 1
ATOM 667 N N . ARG A 1 83 ? 17.368 -1.717 -1.552 1.00 77.69 83 ARG A N 1
ATOM 668 C CA . ARG A 1 83 ? 17.431 -0.260 -1.378 1.00 77.69 83 ARG A CA 1
ATOM 669 C C . ARG A 1 83 ? 16.045 0.324 -1.141 1.00 77.69 83 ARG A C 1
ATOM 671 O O . ARG A 1 83 ? 15.241 0.457 -2.064 1.00 77.69 83 ARG A O 1
ATOM 678 N N . LEU A 1 84 ? 15.761 0.721 0.094 1.00 83.19 84 LEU A N 1
ATOM 679 C CA . LEU A 1 84 ? 14.574 1.517 0.400 1.00 83.19 84 LEU A CA 1
ATOM 680 C C . LEU A 1 84 ? 14.722 2.944 -0.159 1.00 83.19 84 LEU A C 1
ATOM 682 O O . LEU A 1 84 ? 15.842 3.451 -0.269 1.00 83.19 84 LEU A O 1
ATOM 686 N N . PRO A 1 85 ? 13.613 3.621 -0.512 1.00 83.75 85 PRO A N 1
ATOM 687 C CA . PRO A 1 85 ? 13.648 5.036 -0.852 1.00 83.75 85 PRO A CA 1
ATOM 688 C C . PRO A 1 85 ? 14.324 5.837 0.263 1.00 83.75 85 PRO A C 1
ATOM 690 O O . PRO A 1 85 ? 14.080 5.582 1.445 1.00 83.75 85 PRO A O 1
ATOM 693 N N . LYS A 1 86 ? 15.148 6.823 -0.113 1.00 82.31 86 LYS A N 1
ATOM 694 C CA . LYS A 1 86 ? 15.773 7.733 0.854 1.00 82.31 86 LYS A CA 1
ATOM 695 C C . LYS A 1 86 ? 14.697 8.361 1.741 1.00 82.31 86 LYS A C 1
ATOM 697 O O . LYS A 1 86 ? 13.621 8.721 1.254 1.00 82.31 86 LYS A O 1
ATOM 702 N N . LYS A 1 87 ? 15.003 8.502 3.034 1.00 77.62 87 LYS A N 1
ATOM 703 C CA . LYS A 1 87 ? 14.119 9.169 3.992 1.00 77.62 87 LYS A CA 1
ATOM 704 C C . LYS A 1 87 ? 13.851 10.589 3.495 1.00 77.62 87 LYS A C 1
ATOM 706 O O . LYS A 1 87 ? 14.778 11.373 3.322 1.00 77.62 87 LYS A O 1
ATOM 711 N N . GLN A 1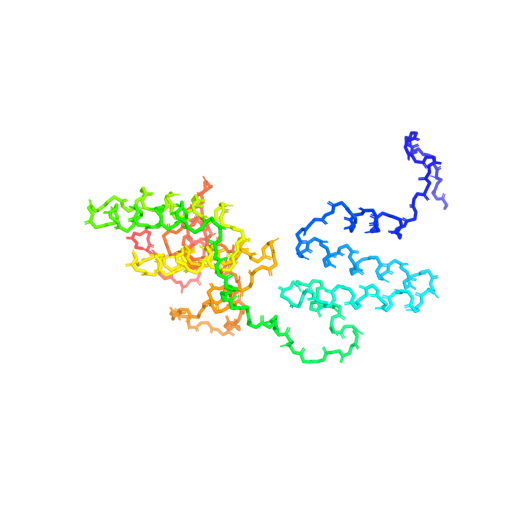 88 ? 12.585 10.885 3.236 1.00 80.62 88 GLN A N 1
ATOM 712 C CA . GLN A 1 88 ? 12.141 12.230 2.893 1.00 80.62 88 GLN A CA 1
ATOM 713 C C . GLN A 1 88 ? 11.970 13.026 4.190 1.00 80.62 88 GLN A C 1
ATOM 715 O O . GLN A 1 88 ? 11.600 12.465 5.224 1.00 80.62 88 GLN A O 1
ATOM 720 N N . SER A 1 89 ? 12.283 14.315 4.153 1.00 72.75 89 SER A N 1
ATOM 721 C CA . SER A 1 89 ? 12.101 15.233 5.276 1.00 72.75 89 SER A CA 1
ATOM 722 C C . SER A 1 89 ? 11.084 16.314 4.919 1.00 72.75 89 SER A C 1
ATOM 724 O O . SER A 1 89 ? 10.739 16.514 3.751 1.00 72.75 89 SER A O 1
ATOM 726 N N . ASN A 1 90 ? 10.587 17.009 5.943 1.00 64.94 90 ASN A N 1
ATOM 727 C CA . ASN A 1 90 ? 9.814 18.227 5.748 1.00 64.94 90 ASN A CA 1
ATOM 728 C C . ASN A 1 90 ? 10.724 19.251 5.050 1.00 64.94 90 ASN A C 1
ATOM 730 O O . ASN A 1 90 ? 11.657 19.756 5.669 1.00 64.94 90 ASN A O 1
ATOM 734 N N . GLY A 1 91 ? 10.486 19.527 3.767 1.00 58.41 91 GLY A N 1
ATOM 735 C CA . GLY A 1 91 ? 11.080 20.689 3.109 1.00 58.41 91 GLY A CA 1
ATOM 736 C C . GLY A 1 91 ? 10.643 21.977 3.814 1.00 58.41 91 GLY A C 1
ATOM 737 O O . GLY A 1 91 ? 9.560 22.031 4.403 1.00 58.41 91 GLY A O 1
ATOM 738 N N . SER A 1 92 ? 11.498 22.997 3.783 1.00 48.00 92 SER A N 1
ATOM 739 C CA . SER A 1 92 ? 11.233 24.306 4.378 1.00 48.00 92 SER A CA 1
ATOM 740 C C . SER A 1 92 ? 9.960 24.922 3.782 1.00 48.00 92 SER A C 1
ATOM 742 O O . SER A 1 92 ? 9.908 25.175 2.586 1.00 48.00 92 SER A O 1
ATOM 744 N N . LYS A 1 93 ? 8.968 25.174 4.649 1.00 50.72 93 LYS A N 1
ATOM 745 C CA . LYS A 1 93 ? 7.656 25.806 4.396 1.00 50.72 93 LYS A CA 1
ATOM 746 C C . LYS A 1 93 ? 6.687 24.983 3.531 1.00 50.72 93 LYS A C 1
ATOM 748 O O . LYS A 1 93 ? 6.766 24.910 2.313 1.00 50.72 93 LYS A O 1
ATOM 753 N N . ALA A 1 94 ? 5.728 24.361 4.214 1.00 54.03 94 ALA A N 1
ATOM 754 C CA . ALA A 1 94 ? 4.631 23.621 3.611 1.00 54.03 94 ALA A CA 1
ATOM 755 C C . ALA A 1 94 ? 3.463 24.563 3.281 1.00 54.03 94 ALA A C 1
ATOM 757 O O . ALA A 1 94 ? 2.531 24.700 4.076 1.00 54.03 94 ALA A O 1
ATOM 758 N N . ASP A 1 95 ? 3.493 25.185 2.105 1.00 51.03 95 ASP A N 1
ATOM 759 C CA . ASP A 1 95 ? 2.300 25.837 1.565 1.00 51.03 95 ASP A CA 1
ATOM 760 C C . ASP A 1 95 ? 1.201 24.777 1.364 1.00 51.03 95 ASP A C 1
ATOM 762 O O . ASP A 1 95 ? 1.403 23.737 0.731 1.00 51.03 95 ASP A O 1
ATOM 766 N N . GLY A 1 96 ? 0.052 24.988 2.017 1.00 55.25 96 GLY A N 1
ATOM 767 C CA . GLY A 1 96 ? -1.072 24.044 2.078 1.00 55.25 96 GLY A CA 1
ATOM 768 C C . GLY A 1 96 ? -1.177 23.205 3.363 1.00 55.25 96 GLY A C 1
ATOM 769 O O . GLY A 1 96 ? -2.029 22.317 3.435 1.00 55.25 96 GLY A O 1
ATOM 770 N N . ALA A 1 97 ? -0.342 23.442 4.380 1.00 62.31 97 ALA A N 1
ATOM 771 C CA . ALA A 1 97 ? -0.474 22.804 5.697 1.00 62.31 97 ALA A CA 1
ATOM 772 C C . ALA A 1 97 ? -1.759 23.151 6.494 1.00 62.31 97 ALA A C 1
ATOM 774 O O . ALA A 1 97 ? -2.251 22.240 7.165 1.00 62.31 97 ALA A O 1
ATOM 775 N N . PRO A 1 98 ? -2.342 24.374 6.434 1.00 81.94 98 PRO A N 1
ATOM 776 C CA . PRO A 1 98 ? -3.433 24.751 7.342 1.00 81.94 98 PRO A CA 1
ATOM 777 C C . PRO A 1 98 ? -4.677 23.868 7.219 1.00 81.94 98 PRO A C 1
ATOM 779 O O . PRO A 1 98 ? -5.121 23.303 8.211 1.00 81.94 98 PRO A O 1
ATOM 782 N N . TYR A 1 99 ? -5.178 23.657 5.997 1.00 90.19 99 TYR A N 1
ATOM 783 C CA . TYR A 1 99 ? -6.391 22.863 5.768 1.00 90.19 99 TYR A CA 1
ATOM 784 C C . TYR A 1 99 ? -6.231 21.395 6.191 1.00 90.19 99 TYR A C 1
ATOM 786 O O . TYR A 1 99 ? -7.107 20.810 6.823 1.00 90.19 99 TYR A O 1
ATOM 794 N N . ILE A 1 100 ? -5.094 20.772 5.865 1.00 94.00 100 ILE A N 1
ATOM 795 C CA . ILE A 1 100 ? -4.842 19.381 6.263 1.00 94.00 100 ILE A CA 1
ATOM 796 C C . ILE A 1 100 ? -4.739 19.266 7.784 1.00 94.00 100 ILE A C 1
ATOM 798 O O . ILE A 1 100 ? -5.284 18.325 8.360 1.00 94.00 100 ILE A O 1
ATOM 802 N N . LEU A 1 101 ? -4.061 20.217 8.427 1.00 93.00 101 LEU A N 1
ATOM 803 C CA . LEU A 1 101 ? -3.929 20.250 9.877 1.00 93.00 101 LEU A CA 1
ATOM 804 C C . LEU A 1 101 ? -5.286 20.460 10.561 1.00 93.00 101 LEU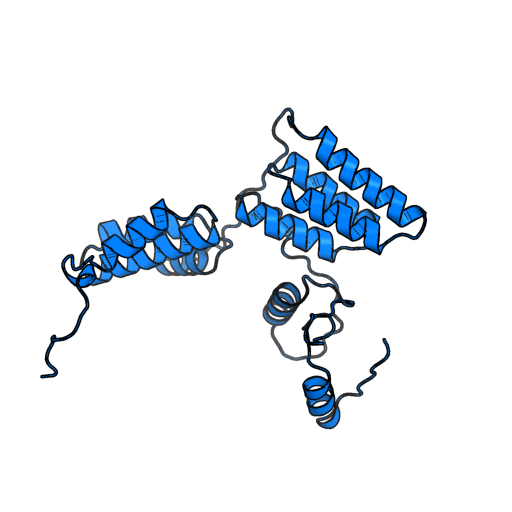 A C 1
ATOM 806 O O . LEU A 1 101 ? -5.581 19.782 11.540 1.00 93.00 101 LEU A O 1
ATOM 810 N N . GLU A 1 102 ? -6.135 21.324 10.010 1.00 96.00 102 GLU A N 1
ATOM 811 C CA . GLU A 1 102 ? -7.504 21.536 10.475 1.00 96.00 102 GLU A CA 1
ATOM 812 C C . GLU A 1 102 ? -8.319 20.236 10.436 1.00 96.00 102 GLU A C 1
ATOM 814 O O . GLU A 1 102 ? -8.880 19.837 11.454 1.00 96.00 102 GLU A O 1
ATOM 819 N N . LEU A 1 103 ? -8.311 19.503 9.315 1.00 97.38 103 LEU A N 1
ATOM 820 C CA . LEU A 1 103 ? -9.001 18.209 9.221 1.00 97.38 103 LEU A CA 1
ATOM 821 C C . LEU A 1 103 ? -8.486 17.187 10.247 1.00 97.38 103 LEU A C 1
ATOM 823 O O . LEU A 1 103 ? -9.268 16.394 10.777 1.00 97.38 103 LEU A O 1
ATOM 827 N N . VAL A 1 104 ? -7.177 17.178 10.516 1.00 97.69 104 VAL A N 1
ATOM 828 C CA . VAL A 1 104 ? -6.573 16.309 11.538 1.00 97.69 104 VAL A CA 1
ATOM 829 C C . VAL A 1 104 ? -7.047 16.708 12.936 1.00 97.69 104 VAL A C 1
ATOM 831 O O . VAL A 1 104 ? -7.437 15.835 13.709 1.00 97.69 104 VAL A O 1
ATOM 834 N N . ASN A 1 105 ? -7.071 18.004 13.247 1.00 97.62 105 ASN A N 1
ATOM 835 C CA . ASN A 1 105 ? -7.544 18.511 14.534 1.00 97.62 105 ASN A CA 1
ATOM 836 C C . ASN A 1 105 ? -9.032 18.213 14.742 1.00 97.62 105 ASN A C 1
ATOM 838 O O . ASN A 1 105 ? -9.403 17.706 15.797 1.00 97.62 105 ASN A O 1
ATOM 842 N N . ILE A 1 106 ? -9.869 18.416 13.719 1.00 98.12 106 ILE A N 1
ATOM 843 C CA . ILE A 1 106 ? -11.289 18.044 13.759 1.00 98.12 106 ILE A CA 1
ATOM 844 C C . ILE A 1 106 ? -11.440 16.550 14.059 1.00 98.12 106 ILE A C 1
ATOM 846 O O . ILE A 1 106 ? -12.252 16.170 14.898 1.00 98.12 106 ILE A O 1
ATOM 850 N N . ALA A 1 107 ? -10.643 15.686 13.425 1.00 98.38 107 ALA A N 1
ATOM 851 C CA . ALA A 1 107 ? -10.696 14.257 13.713 1.00 98.38 107 ALA A CA 1
ATOM 852 C C . ALA A 1 107 ? -10.316 13.922 15.165 1.00 98.38 107 ALA A C 1
ATOM 854 O O . ALA A 1 107 ? -10.937 13.048 15.769 1.00 98.38 107 ALA A O 1
ATOM 855 N N . ILE A 1 108 ? -9.325 14.612 15.731 1.00 98.25 108 ILE A N 1
ATOM 856 C CA . ILE A 1 108 ? -8.930 14.444 17.135 1.00 98.25 108 ILE A CA 1
ATOM 857 C C . ILE A 1 108 ? -10.071 14.883 18.064 1.00 98.25 108 ILE A C 1
ATOM 859 O O . ILE A 1 108 ? -10.489 14.087 18.901 1.00 98.25 108 ILE A O 1
ATOM 863 N N . PHE A 1 109 ? -10.653 16.068 17.860 1.00 98.25 109 PHE A N 1
ATOM 864 C CA . PHE A 1 109 ? -11.780 16.548 18.670 1.00 98.25 109 PHE A CA 1
ATOM 865 C C . PHE A 1 109 ? -13.009 15.640 18.562 1.00 98.25 109 PHE A C 1
ATOM 867 O O . PHE A 1 109 ? -13.631 15.299 19.565 1.00 98.25 109 PHE A O 1
ATOM 874 N N . LEU A 1 110 ? -13.334 15.168 17.355 1.00 98.50 110 LEU A N 1
ATOM 875 C CA . LEU A 1 110 ? -14.419 14.209 17.145 1.00 98.50 110 LEU A CA 1
ATOM 876 C C . LEU A 1 110 ? -14.182 12.906 17.914 1.00 98.50 110 LEU A C 1
ATOM 878 O O . LEU A 1 110 ? -15.133 12.328 18.438 1.00 98.50 110 LEU A O 1
ATOM 882 N N . LYS A 1 111 ? -12.931 12.435 17.999 1.00 98.06 111 LYS A N 1
ATOM 883 C CA . LYS A 1 111 ? -12.591 11.260 18.806 1.00 98.06 111 LYS A CA 1
ATOM 884 C C . LYS A 1 111 ? -12.812 11.520 20.297 1.00 98.06 111 LYS A C 1
ATOM 886 O O . LYS A 1 111 ? -13.350 10.636 20.961 1.00 98.06 111 LYS A O 1
ATOM 891 N N . GLU A 1 112 ? -12.423 12.690 20.798 1.00 96.88 112 GLU A N 1
ATOM 892 C CA . GLU A 1 112 ? -12.563 13.078 22.211 1.00 96.88 112 GLU A CA 1
ATOM 893 C C . GLU A 1 112 ? -14.032 13.105 22.659 1.00 96.88 112 GLU A C 1
ATOM 895 O O . GLU A 1 112 ? -14.346 12.637 23.748 1.00 96.88 112 GLU A O 1
ATOM 900 N N . ILE A 1 113 ? -14.954 13.520 21.784 1.00 98.06 113 ILE A N 1
ATOM 901 C CA . ILE A 1 113 ? -16.405 13.488 22.051 1.00 98.06 113 ILE A CA 1
ATOM 902 C C . ILE A 1 113 ? -17.080 12.154 21.664 1.00 98.06 113 ILE A C 1
ATOM 904 O O . ILE A 1 113 ? -18.300 12.078 21.508 1.00 98.06 113 ILE A O 1
ATOM 908 N N . GLY A 1 114 ? -16.300 11.095 21.426 1.00 97.69 114 GLY A N 1
ATOM 909 C CA . GLY A 1 114 ? -16.799 9.748 21.124 1.00 97.69 114 GLY A CA 1
ATOM 910 C C . GLY A 1 114 ? -17.274 9.512 19.682 1.00 97.69 114 GLY A C 1
ATOM 911 O O . GLY A 1 114 ? -17.643 8.391 19.330 1.00 97.69 114 GLY A O 1
ATOM 912 N N . LYS A 1 115 ? -17.212 10.505 18.788 1.00 98.25 115 LYS A N 1
ATOM 913 C CA . LYS A 1 115 ? -17.640 10.409 17.376 1.00 98.25 115 LYS A CA 1
ATOM 914 C C . LYS A 1 115 ? -16.546 9.820 16.472 1.00 98.25 115 LYS A C 1
ATOM 916 O O . LYS A 1 115 ? -16.119 10.425 15.486 1.00 98.25 115 LYS A O 1
ATOM 921 N N . THR A 1 116 ? -16.111 8.598 16.787 1.00 96.50 116 THR A N 1
ATOM 922 C CA . THR A 1 116 ? -14.984 7.922 16.109 1.00 96.50 116 THR A CA 1
ATOM 923 C C . THR A 1 116 ? -15.216 7.724 14.603 1.00 96.50 116 THR A C 1
ATOM 925 O O . THR A 1 116 ? -14.300 7.957 13.815 1.00 96.50 116 THR A O 1
ATOM 928 N N . ASP A 1 117 ? -16.426 7.367 14.167 1.00 96.00 117 ASP A N 1
ATOM 929 C CA . ASP A 1 117 ? -16.708 7.149 12.737 1.00 96.00 117 ASP A CA 1
ATOM 930 C C . ASP A 1 117 ? -16.563 8.424 11.907 1.00 96.00 117 ASP A C 1
ATOM 932 O O . ASP A 1 117 ? -16.085 8.394 10.769 1.00 96.00 117 ASP A O 1
ATOM 936 N N . LEU A 1 118 ? -16.937 9.568 12.485 1.00 97.81 118 LEU A N 1
ATOM 937 C CA . LEU A 1 118 ? -16.714 10.867 11.862 1.00 97.81 118 LEU A CA 1
ATOM 938 C C . LEU A 1 118 ? -15.218 11.193 11.842 1.00 97.81 118 LEU A C 1
ATOM 940 O O . LEU A 1 118 ? -14.703 11.539 10.780 1.00 97.81 118 LEU A O 1
ATOM 944 N N . ALA A 1 119 ? -14.493 10.984 12.947 1.00 98.25 119 ALA A N 1
ATOM 945 C CA . ALA A 1 119 ? -13.041 11.180 12.992 1.00 98.25 119 ALA A CA 1
ATOM 946 C C . ALA A 1 119 ? -12.308 10.409 11.874 1.00 98.25 119 ALA A C 1
ATOM 948 O O . ALA A 1 119 ? -11.457 10.964 11.170 1.00 98.25 119 ALA A O 1
ATOM 949 N N . ILE A 1 120 ? -12.701 9.151 11.634 1.00 97.81 120 ILE A N 1
ATOM 950 C CA . ILE A 1 120 ? -12.172 8.320 10.543 1.00 97.81 120 ILE A CA 1
ATOM 951 C C . ILE A 1 120 ? -12.422 8.973 9.173 1.00 97.81 120 ILE A C 1
ATOM 953 O O . ILE A 1 120 ? -11.522 8.991 8.325 1.00 97.81 120 ILE A O 1
ATOM 957 N N . LYS A 1 121 ? -13.623 9.519 8.928 1.00 98.19 121 LYS A N 1
ATOM 958 C CA . LYS A 1 121 ? -13.960 10.197 7.661 1.00 98.19 121 LYS A CA 1
ATOM 959 C C . LYS A 1 121 ? -13.062 11.413 7.425 1.00 98.19 121 LYS A C 1
ATOM 961 O O . LYS A 1 121 ? -12.522 11.540 6.325 1.00 98.19 121 LYS A O 1
ATOM 966 N N . PHE A 1 122 ? -12.835 12.242 8.444 1.00 98.31 122 PHE A N 1
ATOM 967 C CA . PHE A 1 122 ? -11.965 13.420 8.349 1.00 98.31 122 PHE A CA 1
ATOM 968 C C . PHE A 1 122 ? -10.507 13.044 8.047 1.00 98.31 122 PHE A C 1
ATOM 970 O O . PHE A 1 122 ? -9.938 13.561 7.084 1.00 98.31 122 PHE A O 1
ATOM 977 N N . LEU A 1 123 ? -9.926 12.063 8.751 1.00 98.06 123 LEU A N 1
ATOM 978 C CA . LEU A 1 123 ? -8.560 11.595 8.455 1.00 98.06 123 LEU A CA 1
ATOM 979 C C . LEU A 1 123 ? -8.436 10.959 7.065 1.00 98.06 123 LEU A C 1
ATOM 981 O O . LEU A 1 123 ? -7.434 11.165 6.369 1.00 98.06 123 LEU A O 1
ATOM 985 N N . LYS A 1 124 ? -9.451 10.208 6.613 1.00 98.19 124 LYS A N 1
ATOM 986 C CA . LYS A 1 124 ? -9.473 9.665 5.245 1.00 98.19 124 LYS A CA 1
ATOM 987 C C . LYS A 1 124 ? -9.542 10.783 4.204 1.00 98.19 124 LYS A C 1
ATOM 989 O O . LYS A 1 124 ? -8.880 10.667 3.173 1.00 98.19 124 LYS A O 1
ATOM 994 N N . THR A 1 125 ? -10.296 11.851 4.458 1.00 97.88 125 THR A N 1
ATOM 995 C CA . THR A 1 125 ? -10.363 13.037 3.589 1.00 97.88 125 THR A CA 1
ATOM 996 C C . THR A 1 125 ? -9.039 13.795 3.569 1.00 97.88 125 THR A C 1
ATOM 998 O O . THR A 1 125 ? -8.516 14.048 2.483 1.00 97.88 125 THR A O 1
ATOM 1001 N N . ALA A 1 126 ? -8.419 14.038 4.726 1.00 97.50 126 ALA A N 1
ATOM 1002 C CA . ALA A 1 126 ? -7.082 14.625 4.809 1.00 97.50 126 ALA A CA 1
ATOM 1003 C C . ALA A 1 126 ? -6.069 13.810 3.982 1.00 97.50 126 ALA A C 1
ATOM 1005 O O . ALA A 1 126 ? -5.363 14.343 3.129 1.00 97.50 126 ALA A O 1
ATOM 1006 N N . SER A 1 127 ? -6.094 12.479 4.120 1.00 97.50 127 SER A N 1
ATOM 1007 C CA . SER A 1 127 ? -5.229 11.558 3.363 1.00 97.50 127 SER A CA 1
ATOM 1008 C C . SER A 1 127 ? -5.469 11.575 1.847 1.00 97.50 127 SER A C 1
ATOM 1010 O O . SER A 1 127 ? -4.601 11.178 1.063 1.00 97.50 127 SER A O 1
ATOM 1012 N N . ARG A 1 128 ? -6.672 11.945 1.388 1.00 96.38 128 ARG A N 1
ATOM 1013 C CA . ARG A 1 128 ? -6.968 12.071 -0.048 1.00 96.38 128 ARG A CA 1
ATOM 1014 C C . ARG A 1 128 ? -6.350 13.339 -0.629 1.00 96.38 128 ARG A C 1
ATOM 1016 O O . ARG A 1 128 ? -5.800 13.263 -1.732 1.00 96.38 128 ARG A O 1
ATOM 1023 N N . ASN A 1 129 ? -6.387 14.424 0.139 1.00 94.62 129 ASN A N 1
ATOM 1024 C CA . ASN A 1 129 ? -5.958 15.755 -0.278 1.00 94.62 129 ASN A CA 1
ATOM 1025 C C . ASN A 1 129 ? -4.464 16.029 -0.041 1.00 94.62 129 ASN A C 1
ATOM 1027 O O . ASN A 1 129 ? -3.872 16.787 -0.799 1.00 94.62 129 ASN A O 1
ATOM 1031 N N . ALA A 1 130 ? -3.816 15.356 0.915 1.00 94.06 130 ALA A N 1
ATOM 1032 C CA . ALA A 1 130 ? -2.387 15.532 1.179 1.00 94.06 130 ALA A CA 1
ATOM 1033 C C . ALA A 1 130 ? -1.509 15.188 -0.042 1.00 94.06 130 ALA A C 1
ATOM 1035 O O . ALA A 1 130 ? -1.640 14.117 -0.648 1.00 94.06 130 ALA A O 1
ATOM 1036 N N . SER A 1 131 ? -0.607 16.094 -0.410 1.00 92.12 131 SER A N 1
ATOM 1037 C CA . SER A 1 131 ? 0.271 16.043 -1.585 1.00 92.12 131 SER A CA 1
ATOM 1038 C C . SER A 1 131 ? 1.752 16.246 -1.257 1.00 92.12 131 SER A C 1
ATOM 1040 O O . SER A 1 131 ? 2.571 16.169 -2.168 1.00 92.12 131 SER A O 1
ATOM 1042 N N . SER A 1 132 ? 2.112 16.449 0.012 1.00 91.69 132 SER A N 1
ATOM 1043 C CA . SER A 1 132 ? 3.500 16.603 0.457 1.00 91.69 132 SER A CA 1
ATOM 1044 C C . SER A 1 132 ? 3.804 15.773 1.706 1.00 91.69 132 SER A C 1
ATOM 1046 O O . SER A 1 132 ? 2.905 15.388 2.456 1.00 91.69 132 SER A O 1
ATOM 1048 N N . TYR A 1 133 ? 5.090 15.506 1.953 1.00 91.38 133 TYR A N 1
ATOM 1049 C CA . TYR A 1 133 ? 5.535 14.813 3.166 1.00 91.38 133 TYR A CA 1
ATOM 1050 C C . TYR A 1 133 ? 5.065 15.551 4.435 1.00 91.38 133 TYR A C 1
ATOM 1052 O O . TYR A 1 133 ? 4.507 14.935 5.343 1.00 91.38 133 TYR A O 1
ATOM 1060 N N . ALA A 1 134 ? 5.177 16.883 4.447 1.00 90.31 134 ALA A N 1
ATOM 1061 C CA . ALA A 1 134 ? 4.756 17.726 5.565 1.00 90.31 134 ALA A CA 1
ATOM 1062 C C . ALA A 1 134 ? 3.244 17.672 5.846 1.00 90.31 134 ALA A C 1
ATOM 1064 O O . ALA A 1 134 ? 2.848 17.758 7.002 1.00 90.31 134 ALA A O 1
ATOM 1065 N N . GLN A 1 135 ? 2.400 17.480 4.827 1.00 93.44 135 GLN A N 1
ATOM 1066 C CA . GLN A 1 135 ? 0.955 17.296 5.010 1.00 93.44 135 GLN A CA 1
ATOM 1067 C C . GLN A 1 135 ? 0.589 15.878 5.466 1.00 93.44 135 GLN A C 1
ATOM 1069 O O . GLN A 1 135 ? -0.367 15.695 6.212 1.00 93.44 135 GLN A O 1
ATOM 1074 N N . VAL A 1 136 ? 1.326 14.855 5.029 1.00 95.38 136 VAL A N 1
ATOM 1075 C CA . VAL A 1 136 ? 1.042 13.456 5.399 1.00 95.38 136 VAL A CA 1
ATOM 1076 C C . VAL A 1 136 ? 1.469 13.154 6.837 1.00 95.38 136 VAL A C 1
ATOM 1078 O O . VAL A 1 136 ? 0.786 12.405 7.534 1.00 95.38 136 VAL A O 1
ATOM 1081 N N . SER A 1 137 ? 2.567 13.758 7.295 1.00 94.56 137 SER A N 1
ATOM 1082 C CA . SER A 1 137 ? 3.103 13.568 8.647 1.00 94.56 137 SER A CA 1
ATOM 1083 C C . SER A 1 137 ? 2.065 13.784 9.772 1.00 94.56 137 SER A C 1
ATOM 1085 O O . SER A 1 137 ? 1.835 12.845 10.538 1.00 94.56 137 SER A O 1
ATOM 1087 N N . PRO A 1 138 ? 1.350 14.929 9.864 1.00 95.31 138 PRO A N 1
ATOM 1088 C CA . PRO A 1 138 ? 0.345 15.143 10.909 1.00 95.31 138 PRO A CA 1
ATOM 1089 C C . PRO A 1 138 ? -0.843 14.181 10.809 1.00 95.31 138 PRO A C 1
ATOM 1091 O O . PRO A 1 138 ? -1.425 13.838 11.832 1.00 95.31 138 PRO A O 1
ATOM 1094 N N . ILE A 1 139 ? -1.183 13.686 9.614 1.00 97.69 139 ILE A N 1
ATOM 1095 C CA . ILE A 1 139 ? -2.253 12.691 9.440 1.00 97.69 139 ILE A CA 1
ATOM 1096 C C . ILE A 1 139 ? -1.857 11.360 10.084 1.00 97.69 139 ILE A C 1
ATOM 1098 O O . ILE A 1 139 ? -2.664 10.752 10.787 1.00 97.69 139 ILE A O 1
ATOM 1102 N N . ILE A 1 140 ? -0.616 10.915 9.863 1.00 97.81 140 ILE A N 1
ATOM 1103 C CA . ILE A 1 140 ? -0.073 9.702 10.489 1.00 97.81 140 ILE A CA 1
ATOM 1104 C C . ILE A 1 140 ? -0.069 9.859 12.013 1.00 97.81 140 ILE A C 1
ATOM 1106 O O . ILE A 1 140 ? -0.572 8.981 12.712 1.00 97.81 140 ILE A O 1
ATOM 1110 N N . SER A 1 141 ? 0.425 10.987 12.528 1.00 96.62 141 SER A N 1
ATOM 1111 C CA . SER A 1 141 ? 0.429 11.266 13.969 1.00 96.62 141 SER A CA 1
ATOM 1112 C C . SER A 1 141 ? -0.984 11.314 14.559 1.00 96.62 141 SER A C 1
ATOM 1114 O O . SER A 1 141 ? -1.235 10.715 15.602 1.00 96.62 141 SER A O 1
ATOM 1116 N N . GLY A 1 142 ? -1.930 11.964 13.875 1.00 97.75 142 GLY A N 1
ATOM 1117 C CA . GLY A 1 142 ? -3.330 12.039 14.291 1.00 97.75 142 GLY A CA 1
ATOM 1118 C C . GLY A 1 142 ? -4.001 10.667 14.345 1.00 97.75 142 GLY A C 1
ATOM 1119 O O . GLY A 1 142 ? -4.666 10.353 15.328 1.00 97.75 142 GLY A O 1
ATOM 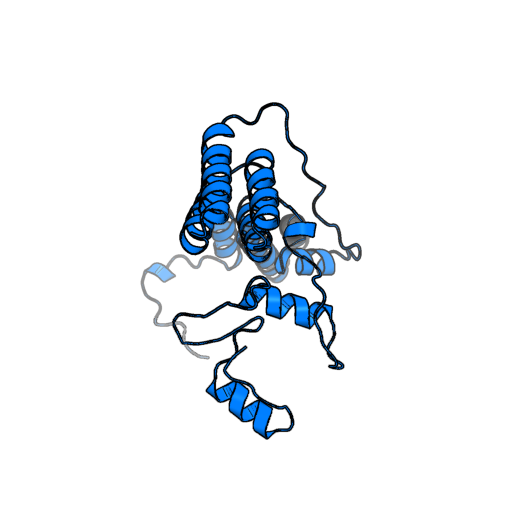1120 N N . ALA A 1 143 ? -3.765 9.814 13.343 1.00 98.38 143 ALA A N 1
ATOM 1121 C CA . ALA A 1 143 ? -4.254 8.434 13.322 1.00 98.38 143 ALA A CA 1
ATOM 1122 C C . ALA A 1 143 ? -3.776 7.616 14.533 1.00 98.38 143 ALA A C 1
ATOM 1124 O O . ALA A 1 143 ? -4.559 6.868 15.120 1.00 98.38 143 ALA A O 1
ATOM 1125 N N . LEU A 1 144 ? -2.509 7.777 14.927 1.00 97.44 144 LEU A N 1
ATOM 1126 C CA . LEU A 1 144 ? -1.965 7.134 16.125 1.00 97.44 144 LEU A CA 1
ATOM 1127 C C . LEU A 1 144 ? -2.578 7.718 17.406 1.00 97.44 144 LEU A C 1
ATOM 1129 O O . LEU A 1 144 ? -2.987 6.954 18.275 1.00 97.44 144 LEU A O 1
ATOM 1133 N N . LYS A 1 145 ? -2.724 9.049 17.494 1.00 97.31 145 LYS A N 1
ATOM 1134 C CA . LYS A 1 145 ? -3.310 9.737 18.658 1.00 97.31 145 LYS A CA 1
ATOM 1135 C C . LYS A 1 145 ? -4.749 9.298 18.941 1.00 97.31 145 LYS A C 1
ATOM 1137 O O . LYS A 1 145 ? -5.118 9.133 20.096 1.00 97.31 145 LYS A O 1
ATOM 1142 N N . ILE A 1 146 ? -5.552 9.055 17.903 1.00 97.12 146 ILE A N 1
ATOM 1143 C CA . ILE A 1 146 ? -6.934 8.575 18.068 1.00 97.12 146 ILE A CA 1
ATOM 1144 C C . ILE A 1 146 ? -7.047 7.046 18.226 1.00 97.12 146 ILE A C 1
ATOM 1146 O O . ILE A 1 146 ? -8.154 6.504 18.161 1.00 97.12 146 ILE A O 1
ATOM 1150 N N . ASN A 1 147 ? -5.918 6.350 18.411 1.00 96.56 147 ASN A N 1
ATOM 1151 C CA . ASN A 1 147 ? -5.809 4.895 18.517 1.00 96.56 147 ASN A CA 1
ATOM 1152 C C . ASN A 1 147 ? -6.392 4.140 17.301 1.00 96.56 147 ASN A C 1
ATOM 1154 O O . ASN A 1 147 ? -7.123 3.157 17.433 1.00 96.56 147 ASN A O 1
ATOM 1158 N N . LYS A 1 148 ? -6.102 4.627 16.085 1.00 97.31 148 LYS A N 1
ATOM 1159 C CA . LYS A 1 148 ? -6.506 4.006 14.809 1.00 97.31 148 LYS A CA 1
ATOM 1160 C C . LYS A 1 148 ? -5.296 3.847 13.870 1.00 97.31 148 LYS A C 1
ATOM 1162 O O . LYS A 1 148 ? -5.233 4.485 12.816 1.00 97.31 148 LYS A O 1
ATOM 1167 N N . PRO A 1 149 ? -4.322 2.976 14.205 1.00 97.31 149 PRO A N 1
ATOM 1168 C CA . PRO A 1 149 ? -3.070 2.828 13.452 1.00 97.31 149 PRO A CA 1
ATOM 1169 C C . PRO A 1 149 ? -3.258 2.375 11.995 1.00 97.31 149 PRO A C 1
ATOM 1171 O O . PRO A 1 149 ? -2.465 2.753 11.133 1.00 97.31 149 PRO A O 1
ATOM 1174 N N . HIS A 1 150 ? -4.332 1.650 11.669 1.00 97.69 150 HIS A N 1
ATOM 1175 C CA . HIS A 1 150 ? -4.646 1.285 10.282 1.00 97.69 150 HIS A CA 1
ATOM 1176 C C . HIS A 1 150 ? -4.848 2.517 9.373 1.00 97.69 150 HIS A C 1
ATOM 1178 O O . HIS A 1 150 ? -4.586 2.462 8.168 1.00 97.69 150 HIS A O 1
ATOM 1184 N N . LEU A 1 151 ? -5.254 3.669 9.930 1.00 98.31 151 LEU A N 1
ATOM 1185 C CA . LEU A 1 151 ? -5.364 4.920 9.175 1.00 98.31 151 LEU A CA 1
ATOM 1186 C C . LEU A 1 151 ? -3.999 5.534 8.857 1.00 98.31 151 LEU A C 1
ATOM 1188 O O . LEU A 1 151 ? -3.855 6.153 7.803 1.00 98.31 151 LEU A O 1
ATOM 1192 N N . ALA A 1 152 ? -2.986 5.320 9.701 1.00 98.38 152 ALA A N 1
ATOM 1193 C CA . ALA A 1 152 ? -1.613 5.708 9.386 1.00 98.38 152 ALA A CA 1
ATOM 1194 C C . ALA A 1 152 ? -1.088 4.906 8.184 1.00 98.38 152 ALA A C 1
ATOM 1196 O O . ALA A 1 152 ? -0.511 5.484 7.259 1.00 98.38 152 ALA A O 1
ATOM 1197 N N . VAL A 1 153 ? -1.371 3.598 8.144 1.00 98.38 153 VAL A N 1
ATOM 1198 C CA . VAL A 1 153 ? -1.051 2.729 6.997 1.00 98.38 153 VAL A CA 1
ATOM 1199 C C . VAL A 1 153 ? -1.772 3.206 5.739 1.00 98.38 153 VAL A C 1
ATOM 1201 O O . VAL A 1 153 ? -1.152 3.347 4.683 1.00 98.38 153 VAL A O 1
ATOM 1204 N N . TYR A 1 154 ? -3.067 3.512 5.845 1.00 98.31 154 TYR A N 1
ATOM 1205 C CA . TYR A 1 154 ? -3.858 4.055 4.742 1.00 98.31 154 TYR A CA 1
ATOM 1206 C C . TYR A 1 154 ? -3.265 5.364 4.194 1.00 98.31 154 TYR A C 1
ATOM 1208 O O . TYR A 1 154 ? -3.054 5.484 2.982 1.00 98.31 154 TYR A O 1
ATOM 1216 N N . ALA A 1 155 ? -2.948 6.324 5.069 1.00 98.31 155 ALA A N 1
ATOM 1217 C CA . ALA A 1 155 ? -2.355 7.605 4.691 1.00 98.31 155 ALA A CA 1
ATOM 1218 C C . ALA A 1 155 ? -0.998 7.413 3.997 1.00 98.31 155 ALA A C 1
ATOM 1220 O O . ALA A 1 155 ? -0.780 7.930 2.897 1.00 98.31 155 ALA A O 1
ATOM 1221 N N . ALA A 1 156 ? -0.119 6.593 4.578 1.00 97.44 156 ALA A N 1
ATOM 1222 C CA . ALA A 1 156 ? 1.202 6.300 4.032 1.00 97.44 156 ALA A CA 1
ATOM 1223 C C . ALA A 1 156 ? 1.131 5.595 2.663 1.00 97.44 156 ALA A C 1
ATOM 1225 O O . ALA A 1 156 ? 1.830 5.980 1.723 1.00 97.44 156 ALA A O 1
ATOM 1226 N N . ARG A 1 157 ? 0.231 4.614 2.493 1.00 96.62 157 ARG A N 1
ATOM 1227 C CA . ARG A 1 157 ? -0.004 3.937 1.201 1.00 96.62 157 ARG A CA 1
ATOM 1228 C C . ARG A 1 157 ? -0.492 4.904 0.129 1.00 96.62 157 ARG A C 1
ATOM 1230 O O . ARG A 1 157 ? -0.072 4.809 -1.026 1.00 96.62 157 ARG A O 1
ATOM 1237 N N . ARG A 1 158 ? -1.382 5.832 0.487 1.00 96.81 158 ARG A N 1
ATOM 1238 C CA . ARG A 1 158 ? -1.861 6.863 -0.442 1.00 96.81 158 ARG A CA 1
ATOM 1239 C C . ARG A 1 158 ? -0.754 7.829 -0.837 1.00 96.81 158 ARG A C 1
ATOM 1241 O O . ARG A 1 158 ? -0.617 8.112 -2.026 1.00 96.81 158 ARG A O 1
ATOM 1248 N N . ALA A 1 159 ? 0.050 8.272 0.123 1.00 96.06 159 ALA A N 1
ATOM 1249 C CA . ALA A 1 159 ? 1.214 9.117 -0.117 1.00 96.06 159 ALA A CA 1
ATOM 1250 C C . ALA A 1 159 ? 2.221 8.437 -1.064 1.00 96.06 159 ALA A C 1
ATOM 1252 O O . ALA A 1 159 ? 2.689 9.054 -2.023 1.00 96.06 159 ALA A O 1
ATOM 1253 N N . ALA A 1 160 ? 2.447 7.129 -0.902 1.00 95.00 160 ALA A N 1
ATOM 1254 C CA . ALA A 1 160 ? 3.347 6.362 -1.762 1.00 95.00 160 ALA A CA 1
ATOM 1255 C C . ALA A 1 160 ? 2.903 6.349 -3.237 1.00 95.00 160 ALA A C 1
ATOM 1257 O O . ALA A 1 160 ? 3.745 6.307 -4.131 1.00 95.00 160 ALA A O 1
ATOM 1258 N N . ARG A 1 161 ? 1.598 6.470 -3.535 1.00 94.62 161 ARG A N 1
ATOM 1259 C CA . ARG A 1 161 ? 1.100 6.620 -4.922 1.00 94.62 161 ARG A CA 1
ATOM 1260 C C . ARG A 1 161 ? 1.518 7.939 -5.576 1.00 94.62 161 ARG A C 1
ATOM 1262 O O . ARG A 1 161 ? 1.460 8.034 -6.799 1.00 94.62 161 ARG A O 1
ATOM 1269 N N . LYS A 1 162 ? 1.919 8.925 -4.772 1.00 93.44 162 LYS A N 1
ATOM 1270 C CA . LYS A 1 162 ? 2.451 10.230 -5.186 1.00 93.44 162 LYS A CA 1
ATOM 1271 C C . LYS A 1 162 ? 3.984 10.297 -5.062 1.00 93.44 162 LYS A C 1
ATOM 1273 O O . LYS A 1 162 ? 4.556 11.360 -5.244 1.00 93.44 162 LYS A O 1
ATOM 1278 N N . GLY A 1 163 ? 4.653 9.180 -4.752 1.00 92.00 163 GLY A N 1
ATOM 1279 C CA . GLY A 1 163 ? 6.107 9.133 -4.554 1.00 92.00 163 GLY A CA 1
ATOM 1280 C C . GLY A 1 163 ? 6.582 9.619 -3.180 1.00 92.00 163 GLY A C 1
ATOM 1281 O O . GLY A 1 163 ? 7.778 9.830 -2.993 1.00 92.00 163 GLY A O 1
ATOM 1282 N N . ILE A 1 164 ? 5.670 9.778 -2.217 1.00 93.38 164 ILE A N 1
ATOM 1283 C CA . ILE A 1 164 ? 5.977 10.221 -0.854 1.00 93.38 164 ILE A CA 1
ATOM 1284 C C . ILE A 1 164 ? 6.011 8.997 0.055 1.00 93.38 164 ILE A C 1
ATOM 1286 O O . ILE A 1 164 ? 4.986 8.349 0.271 1.00 93.38 164 ILE A O 1
ATOM 1290 N N . TYR A 1 165 ? 7.186 8.652 0.576 1.00 93.31 165 TYR A N 1
ATOM 1291 C CA . TYR A 1 165 ? 7.382 7.381 1.273 1.00 93.31 165 TYR A CA 1
ATOM 1292 C C . TYR A 1 165 ? 7.539 7.564 2.782 1.00 93.31 165 TYR A C 1
ATOM 1294 O O . TYR A 1 165 ? 8.526 8.116 3.258 1.00 93.31 165 TYR A O 1
ATOM 1302 N N . PHE A 1 166 ? 6.598 6.992 3.533 1.00 94.44 166 PHE A N 1
ATOM 1303 C CA . PHE A 1 166 ? 6.708 6.764 4.974 1.00 94.44 166 PHE A CA 1
ATOM 1304 C C . PHE A 1 166 ? 6.836 5.259 5.204 1.00 94.44 166 PHE A C 1
ATOM 1306 O O . PHE A 1 166 ? 5.824 4.582 5.371 1.00 94.44 166 PHE A O 1
ATOM 1313 N N . ILE A 1 167 ? 8.052 4.703 5.136 1.00 92.06 167 ILE A N 1
ATOM 1314 C CA . ILE A 1 167 ? 8.252 3.241 5.134 1.00 92.06 167 ILE A CA 1
ATOM 1315 C C . ILE A 1 167 ? 7.731 2.594 6.420 1.00 92.06 167 ILE A C 1
ATOM 1317 O O . ILE A 1 167 ? 6.927 1.669 6.333 1.00 92.06 167 ILE A O 1
ATOM 1321 N N . SER A 1 168 ? 8.090 3.123 7.592 1.00 92.50 168 SER A N 1
ATOM 1322 C CA . SER A 1 168 ? 7.654 2.559 8.878 1.00 92.50 168 SER A CA 1
ATOM 1323 C C . SER A 1 168 ? 6.133 2.592 9.053 1.00 92.50 168 SER A C 1
ATOM 1325 O O . SER A 1 168 ? 5.550 1.615 9.505 1.00 92.50 168 SER A O 1
ATOM 1327 N N . ALA A 1 169 ? 5.471 3.678 8.636 1.00 95.56 169 ALA A N 1
ATOM 1328 C CA . ALA A 1 169 ? 4.008 3.765 8.672 1.00 95.56 169 ALA A CA 1
ATOM 1329 C C . ALA A 1 169 ? 3.345 2.923 7.571 1.00 95.56 169 ALA A C 1
ATOM 1331 O O . ALA A 1 169 ? 2.242 2.421 7.748 1.00 95.56 169 ALA A O 1
ATOM 1332 N N . SER A 1 170 ? 4.012 2.751 6.425 1.00 94.94 170 SER A N 1
ATOM 1333 C CA . SER A 1 170 ? 3.517 1.916 5.332 1.00 94.94 170 SER A CA 1
ATOM 1334 C C . SER A 1 170 ? 3.551 0.445 5.696 1.00 94.94 170 SER A C 1
ATOM 1336 O O . SER A 1 170 ? 2.679 -0.264 5.221 1.00 94.94 170 SER A O 1
ATOM 1338 N N . TYR A 1 171 ? 4.532 -0.017 6.468 1.00 94.75 171 TYR A N 1
ATOM 1339 C CA . TYR A 1 171 ? 4.747 -1.425 6.805 1.00 94.75 171 TYR A CA 1
ATOM 1340 C C . TYR A 1 171 ? 4.945 -1.573 8.321 1.00 94.75 171 TYR A C 1
ATOM 1342 O O . TYR A 1 171 ? 6.058 -1.868 8.767 1.00 94.75 171 TYR A O 1
ATOM 1350 N N . PRO A 1 172 ? 3.902 -1.316 9.131 1.00 95.31 172 PRO A N 1
ATOM 1351 C CA . PRO A 1 172 ? 4.017 -1.467 10.570 1.00 95.31 172 PRO A CA 1
ATOM 1352 C C . PRO A 1 172 ? 4.195 -2.944 10.923 1.00 95.31 172 PRO A C 1
ATOM 1354 O O . PRO A 1 172 ? 3.791 -3.835 10.171 1.00 95.31 172 PRO A O 1
ATOM 1357 N N . LYS A 1 173 ? 4.777 -3.188 12.097 1.00 95.06 173 LYS A N 1
ATOM 1358 C CA . LYS A 1 173 ? 4.954 -4.532 12.644 1.00 95.06 173 LYS A CA 1
ATOM 1359 C C . LYS A 1 173 ? 4.194 -4.694 13.972 1.00 95.06 173 LYS A C 1
ATOM 1361 O O . LYS A 1 173 ? 4.851 -4.837 15.002 1.00 95.06 173 LYS A O 1
ATOM 1366 N N . PRO A 1 174 ? 2.849 -4.562 13.997 1.00 93.44 174 PRO A N 1
ATOM 1367 C CA . PRO A 1 174 ? 2.093 -4.781 15.229 1.00 93.44 174 PRO A CA 1
ATOM 1368 C C . PRO A 1 174 ? 2.254 -6.230 15.688 1.00 93.44 174 PRO A C 1
ATOM 1370 O O . PRO A 1 174 ? 2.368 -7.119 14.850 1.00 93.44 174 PRO A O 1
ATOM 1373 N N . ALA A 1 175 ? 2.239 -6.476 16.997 1.00 91.69 175 ALA A N 1
ATOM 1374 C CA . ALA A 1 175 ? 2.241 -7.841 17.507 1.00 91.69 175 ALA A CA 1
ATOM 1375 C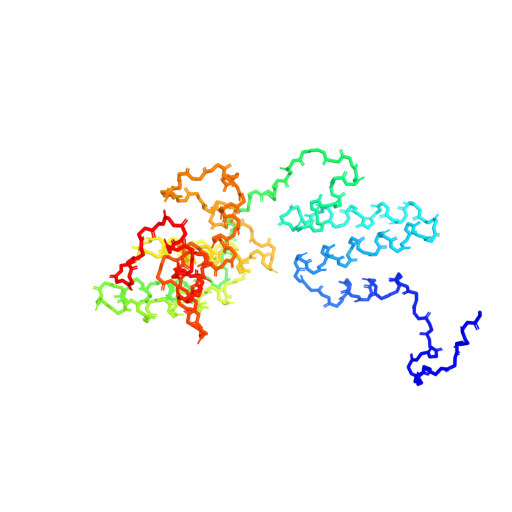 C . ALA A 1 175 ? 1.000 -8.584 16.987 1.00 91.69 175 ALA A C 1
ATOM 1377 O O . ALA A 1 175 ? -0.128 -8.129 17.170 1.00 91.69 175 ALA A O 1
ATOM 1378 N N . LEU A 1 176 ? 1.229 -9.708 16.311 1.00 88.44 176 LEU A N 1
ATOM 1379 C CA . LEU A 1 176 ? 0.190 -10.640 15.891 1.00 88.44 176 LEU A CA 1
ATOM 1380 C C . LEU A 1 176 ? 0.375 -11.916 16.710 1.00 88.44 176 LEU A C 1
ATOM 1382 O O . LEU A 1 176 ? 1.488 -12.445 16.765 1.00 88.44 176 LEU A O 1
ATOM 1386 N N . ASN A 1 177 ? -0.700 -12.398 17.330 1.00 85.50 177 ASN A N 1
ATOM 1387 C CA . ASN A 1 177 ? -0.713 -13.669 18.053 1.00 85.50 177 ASN A CA 1
ATOM 1388 C C . ASN A 1 177 ? -0.806 -14.821 17.046 1.00 85.50 177 ASN A C 1
ATOM 1390 O O . ASN A 1 177 ? -1.849 -15.451 16.904 1.00 85.50 177 ASN A O 1
ATOM 1394 N N . ASP A 1 178 ? 0.274 -15.033 16.298 1.00 84.00 178 ASP A N 1
ATOM 1395 C CA . ASP A 1 178 ? 0.391 -16.109 15.322 1.00 84.00 178 ASP A CA 1
ATOM 1396 C C . ASP A 1 178 ? 1.269 -17.244 15.863 1.00 84.00 178 ASP A C 1
ATOM 1398 O O . ASP A 1 178 ? 2.419 -17.027 16.252 1.00 84.00 178 ASP A O 1
ATOM 1402 N N . THR A 1 179 ? 0.711 -18.453 15.872 1.00 85.25 179 THR A N 1
ATOM 1403 C CA . THR A 1 179 ? 1.384 -19.707 16.245 1.00 85.25 179 THR A CA 1
ATOM 1404 C C . THR A 1 179 ? 1.678 -20.590 15.031 1.00 85.25 179 THR A C 1
ATOM 1406 O O . THR A 1 179 ? 2.131 -21.725 15.187 1.00 85.25 179 THR A O 1
ATOM 1409 N N . SER A 1 180 ? 1.408 -20.100 13.818 1.00 86.81 180 SER A N 1
ATOM 1410 C CA . SER A 1 180 ? 1.645 -20.846 12.589 1.00 86.81 180 SER A CA 1
ATOM 1411 C C . SER A 1 180 ? 3.141 -20.989 12.273 1.00 86.81 180 SER A C 1
ATOM 1413 O O . SER A 1 180 ? 3.991 -20.247 12.763 1.00 86.81 180 SER A O 1
ATOM 1415 N N . GLN A 1 181 ? 3.466 -21.947 11.401 1.00 91.38 181 GLN A N 1
ATOM 1416 C CA . GLN A 1 181 ? 4.811 -22.097 10.828 1.00 91.38 181 GLN A CA 1
ATOM 1417 C C . GLN A 1 181 ? 5.001 -21.266 9.545 1.00 91.38 181 GLN A C 1
ATOM 1419 O O . GLN A 1 181 ? 6.002 -21.420 8.846 1.00 91.38 181 GLN A O 1
ATOM 1424 N N . VAL A 1 182 ? 4.035 -20.409 9.195 1.00 93.56 182 VAL A N 1
ATOM 1425 C CA . VAL A 1 182 ? 4.100 -19.585 7.985 1.00 93.56 182 VAL A CA 1
ATOM 1426 C C . VAL A 1 182 ? 5.087 -18.439 8.203 1.00 93.56 182 VAL A C 1
ATOM 1428 O O . VAL A 1 182 ? 5.207 -17.882 9.293 1.00 93.56 182 VAL A O 1
ATOM 1431 N N . GLU A 1 183 ? 5.807 -18.055 7.148 1.00 95.25 183 GLU A N 1
ATOM 1432 C CA . GLU A 1 183 ? 6.717 -16.916 7.209 1.00 95.25 183 GLU A CA 1
ATOM 1433 C C . GLU A 1 183 ? 5.978 -15.649 7.676 1.00 95.25 183 GLU A C 1
ATOM 1435 O O . GLU A 1 183 ? 5.018 -15.192 7.048 1.00 95.25 183 GLU A O 1
ATOM 1440 N N . LYS A 1 184 ? 6.470 -15.022 8.752 1.00 94.19 184 LYS A N 1
ATOM 1441 C CA . LYS A 1 184 ? 5.853 -13.810 9.3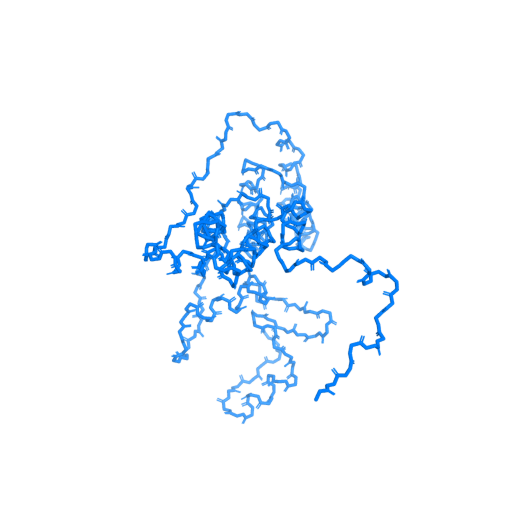16 1.00 94.19 184 LYS A CA 1
ATOM 1442 C C . LYS A 1 184 ? 5.707 -12.704 8.272 1.00 94.19 184 LYS A C 1
ATOM 1444 O O . LYS A 1 184 ? 4.664 -12.065 8.206 1.00 94.19 184 LYS A O 1
ATOM 1449 N N . ALA A 1 185 ? 6.707 -12.482 7.418 1.00 93.88 185 ALA A N 1
ATOM 1450 C CA . ALA A 1 185 ? 6.621 -11.450 6.384 1.00 93.88 185 ALA A CA 1
ATOM 1451 C C . ALA A 1 185 ? 5.431 -11.678 5.430 1.00 93.88 185 ALA A C 1
ATOM 1453 O O . ALA A 1 185 ? 4.744 -10.715 5.076 1.00 93.88 185 ALA A O 1
ATOM 1454 N N . LEU A 1 186 ? 5.135 -12.938 5.087 1.00 95.69 186 LEU A N 1
ATOM 1455 C CA . LEU A 1 186 ? 3.989 -13.302 4.258 1.00 95.69 186 LEU A CA 1
ATOM 1456 C C . LEU A 1 186 ? 2.670 -12.965 4.963 1.00 95.69 186 LEU A C 1
ATOM 1458 O O . LEU A 1 186 ? 1.838 -12.275 4.376 1.00 95.69 186 LEU A O 1
ATOM 1462 N N . ILE A 1 187 ? 2.512 -13.336 6.235 1.00 95.88 187 ILE A N 1
ATOM 1463 C CA . ILE A 1 187 ? 1.311 -13.011 7.024 1.00 95.88 187 ILE A CA 1
ATOM 1464 C C . ILE A 1 187 ? 1.079 -11.500 7.083 1.00 95.88 187 ILE A C 1
ATOM 1466 O O . ILE A 1 187 ? -0.009 -11.020 6.765 1.00 95.88 187 ILE A O 1
ATOM 1470 N N . TYR A 1 188 ? 2.112 -10.728 7.431 1.00 96.62 188 TYR A N 1
ATOM 1471 C CA . TYR A 1 188 ? 2.004 -9.270 7.512 1.00 96.62 188 TYR A CA 1
ATOM 1472 C C . TYR A 1 188 ? 1.662 -8.663 6.149 1.00 96.62 188 TYR A C 1
ATOM 1474 O O . TYR A 1 188 ? 0.903 -7.696 6.084 1.00 96.62 188 TYR A O 1
ATOM 1482 N N . SER A 1 189 ? 2.197 -9.219 5.056 1.00 95.75 189 SER A N 1
ATOM 1483 C CA . SER A 1 189 ? 1.897 -8.749 3.703 1.00 95.75 189 SER A CA 1
ATOM 1484 C C . SER A 1 189 ? 0.424 -8.944 3.336 1.00 95.75 189 SER A C 1
ATOM 1486 O O . SER A 1 189 ? -0.183 -8.020 2.787 1.00 95.75 189 SER A O 1
ATOM 1488 N N . VAL A 1 190 ? -0.161 -10.086 3.718 1.00 96.56 190 VAL A N 1
ATOM 1489 C CA . VAL A 1 190 ? -1.577 -10.399 3.502 1.00 96.56 190 VAL A CA 1
ATOM 1490 C C . VAL A 1 190 ? -2.447 -9.499 4.373 1.00 96.56 190 VAL A C 1
ATOM 1492 O O . VAL A 1 190 ? -3.253 -8.749 3.836 1.00 96.56 190 VAL A O 1
ATOM 1495 N N . VAL A 1 191 ? -2.219 -9.453 5.690 1.00 97.50 191 VAL A N 1
ATOM 1496 C CA . VAL A 1 191 ? -3.002 -8.608 6.619 1.00 97.50 191 VAL A CA 1
ATOM 1497 C C . VAL A 1 191 ? -3.000 -7.141 6.184 1.00 97.50 191 VAL A C 1
ATOM 1499 O O . VAL A 1 191 ? -4.021 -6.449 6.169 1.00 97.50 191 VAL A O 1
ATOM 1502 N N . ARG A 1 192 ? -1.832 -6.638 5.780 1.00 97.06 192 ARG A N 1
ATOM 1503 C CA . ARG A 1 192 ? -1.703 -5.277 5.273 1.00 97.06 192 ARG A CA 1
ATOM 1504 C C . ARG A 1 192 ? -2.525 -5.054 4.008 1.00 97.06 192 ARG A C 1
ATOM 1506 O O . ARG A 1 192 ? -3.083 -3.969 3.830 1.00 97.06 192 ARG A O 1
ATOM 1513 N N . GLN A 1 193 ? -2.508 -6.020 3.094 1.00 96.44 193 GLN A N 1
ATOM 1514 C CA . GLN A 1 193 ? -3.207 -5.917 1.824 1.00 96.44 193 GLN A CA 1
ATOM 1515 C C . GLN A 1 193 ? -4.723 -5.975 2.020 1.00 96.44 193 GLN A C 1
ATOM 1517 O O . GLN A 1 193 ? -5.407 -5.150 1.414 1.00 96.44 193 GLN A O 1
ATOM 1522 N N . GLU A 1 194 ? -5.197 -6.858 2.898 1.00 96.81 194 GLU A N 1
ATOM 1523 C CA . GLU A 1 194 ? -6.615 -7.091 3.165 1.00 96.81 194 GLU A CA 1
ATOM 1524 C C . GLU A 1 194 ? -7.252 -5.981 4.011 1.00 96.81 194 GLU A C 1
ATOM 1526 O O . GLU A 1 194 ? -8.258 -5.402 3.605 1.00 96.81 194 GLU A O 1
ATOM 1531 N N . SER A 1 195 ? -6.654 -5.609 5.150 1.00 97.38 195 SER A N 1
ATOM 1532 C CA . SER A 1 195 ? -7.306 -4.692 6.101 1.00 97.38 195 SER A CA 1
ATOM 1533 C C . SER A 1 195 ? -6.496 -3.455 6.485 1.00 97.38 195 SER A C 1
ATOM 1535 O O . SER A 1 195 ? -6.997 -2.584 7.190 1.00 97.38 195 SER A O 1
ATOM 1537 N N . ASN A 1 196 ? -5.245 -3.326 6.029 1.00 97.56 196 ASN A N 1
ATOM 1538 C CA . ASN A 1 196 ? -4.285 -2.354 6.577 1.00 97.56 196 ASN A CA 1
ATOM 1539 C C . ASN A 1 196 ? -4.019 -2.539 8.082 1.00 97.56 196 ASN A C 1
ATOM 1541 O O . ASN A 1 196 ? -3.695 -1.560 8.754 1.00 97.56 196 ASN A O 1
ATOM 1545 N N . PHE A 1 197 ? -4.126 -3.768 8.596 1.00 97.50 197 PHE A N 1
ATOM 1546 C CA . PHE A 1 197 ? -4.075 -4.072 10.033 1.00 97.50 197 PHE A CA 1
ATOM 1547 C C . PHE A 1 197 ? -5.245 -3.489 10.839 1.00 97.50 197 PHE A C 1
ATOM 1549 O O . PHE A 1 197 ? -5.093 -3.184 12.020 1.00 97.50 197 PHE A O 1
ATOM 1556 N N . ASP A 1 198 ? -6.412 -3.314 10.220 1.00 96.50 198 ASP A N 1
ATOM 1557 C CA . ASP A 1 198 ? -7.641 -3.028 10.954 1.00 96.50 198 ASP A CA 1
ATOM 1558 C C . ASP A 1 198 ? -8.289 -4.347 11.415 1.00 96.50 198 ASP A C 1
ATOM 1560 O O . ASP A 1 198 ? -8.727 -5.129 10.563 1.00 96.50 198 ASP A O 1
ATOM 1564 N N . PRO A 1 199 ? -8.322 -4.650 12.729 1.00 93.50 199 PRO A N 1
ATOM 1565 C CA . PRO A 1 199 ? -8.971 -5.857 13.233 1.00 93.50 199 PRO A CA 1
ATOM 1566 C C . PRO A 1 199 ? -10.499 -5.776 13.148 1.00 93.50 199 PRO A C 1
ATOM 1568 O O . PRO A 1 199 ? -11.145 -6.813 13.145 1.00 93.50 199 PRO A O 1
ATOM 1571 N N . GLN A 1 200 ? -11.066 -4.572 13.026 1.00 94.25 200 GLN A N 1
ATOM 1572 C CA . GLN A 1 200 ? -12.511 -4.338 12.925 1.00 94.25 200 GLN A CA 1
ATOM 1573 C C . GLN A 1 200 ? -12.972 -4.173 11.467 1.00 94.25 200 GLN A C 1
ATOM 1575 O O . GLN A 1 200 ? -14.069 -3.683 11.214 1.00 94.25 200 GLN A O 1
ATOM 1580 N N . ALA A 1 201 ? -12.127 -4.523 10.491 1.00 94.88 201 ALA A N 1
ATOM 1581 C CA . ALA A 1 201 ? -12.463 -4.354 9.085 1.00 94.88 201 ALA A CA 1
ATOM 1582 C C . ALA A 1 201 ? -13.610 -5.275 8.661 1.00 94.88 201 ALA A C 1
ATOM 1584 O O . ALA A 1 201 ? -13.529 -6.494 8.803 1.00 94.88 201 ALA A O 1
ATOM 1585 N N . GLU A 1 202 ? -14.614 -4.686 8.024 1.00 95.62 202 GLU A N 1
ATOM 1586 C CA . GLU A 1 202 ? -15.706 -5.392 7.368 1.00 95.62 202 GLU A CA 1
ATOM 1587 C C . GLU A 1 202 ? -15.801 -4.929 5.911 1.00 95.62 202 GLU A C 1
ATOM 1589 O O . GLU A 1 202 ? -15.863 -3.729 5.617 1.00 95.62 202 GLU A O 1
ATOM 1594 N N . SER A 1 203 ? -15.776 -5.876 4.974 1.00 94.12 203 SER A N 1
ATOM 1595 C CA . SER A 1 203 ? -16.050 -5.566 3.571 1.00 94.12 203 SER A CA 1
ATOM 1596 C C . SER A 1 203 ? -17.550 -5.499 3.307 1.00 94.12 203 SER A C 1
ATOM 1598 O O . SER A 1 203 ? -18.350 -6.143 3.974 1.00 94.12 203 SER A O 1
ATOM 1600 N N . TYR A 1 204 ? -17.930 -4.828 2.220 1.00 92.81 204 TYR A N 1
ATOM 1601 C CA . TYR A 1 204 ? -19.316 -4.801 1.739 1.00 92.81 204 TYR A CA 1
ATOM 1602 C C . TYR A 1 204 ? -19.932 -6.199 1.530 1.00 92.81 204 TYR A C 1
ATOM 1604 O O . TYR A 1 204 ? -21.141 -6.365 1.626 1.00 92.81 204 TYR A O 1
ATOM 1612 N N . LYS A 1 205 ? -19.103 -7.208 1.231 1.00 95.06 205 LYS A N 1
ATOM 1613 C CA . LYS A 1 205 ? -19.544 -8.596 1.027 1.00 95.06 205 LYS A CA 1
ATOM 1614 C C . LYS A 1 205 ? -19.561 -9.423 2.322 1.00 95.06 205 LYS A C 1
ATOM 1616 O O . LYS A 1 205 ? -19.857 -10.609 2.252 1.00 95.06 205 LYS A O 1
ATOM 1621 N N . GLY A 1 206 ? -19.223 -8.834 3.470 1.00 93.44 206 GLY A N 1
ATOM 1622 C CA . GLY A 1 206 ? -19.234 -9.501 4.775 1.00 93.44 206 GLY A CA 1
ATOM 1623 C C . GLY A 1 206 ? -17.942 -10.236 5.146 1.00 93.44 206 GLY A C 1
ATOM 1624 O O . GLY A 1 206 ? -17.953 -11.061 6.051 1.00 93.44 206 GLY A O 1
ATOM 1625 N N . ALA A 1 207 ? -16.830 -9.988 4.450 1.00 95.38 207 ALA A N 1
ATOM 1626 C CA . ALA A 1 207 ? -15.510 -10.462 4.882 1.00 95.38 207 ALA A CA 1
ATOM 1627 C C . ALA A 1 207 ? -15.022 -9.694 6.125 1.00 95.38 207 ALA A C 1
ATOM 1629 O O . ALA A 1 207 ? -15.169 -8.472 6.161 1.00 95.38 207 ALA A O 1
ATOM 1630 N N . LEU A 1 208 ? -14.430 -10.390 7.105 1.00 95.19 208 LEU A N 1
ATOM 1631 C CA . LEU A 1 208 ? -14.164 -9.853 8.445 1.00 95.19 208 LEU A CA 1
ATOM 1632 C C . LEU A 1 208 ? -12.687 -9.903 8.859 1.00 95.19 208 LEU A C 1
ATOM 1634 O O . LEU A 1 208 ? -11.944 -10.838 8.541 1.00 95.19 208 LEU A O 1
ATOM 1638 N N . GLY A 1 209 ? -12.292 -8.901 9.641 1.00 94.75 209 GLY A N 1
ATOM 1639 C CA . GLY A 1 209 ? -11.053 -8.862 10.404 1.00 94.75 209 GLY A CA 1
ATOM 1640 C C . GLY A 1 209 ? -9.788 -8.638 9.580 1.00 94.75 209 GLY A C 1
ATOM 1641 O O . GLY A 1 209 ? -9.817 -8.218 8.419 1.00 94.75 209 GLY A O 1
ATOM 1642 N N . LEU A 1 210 ? -8.649 -8.943 10.210 1.00 95.38 210 LEU A N 1
ATOM 1643 C CA . LEU A 1 210 ? -7.301 -8.675 9.695 1.00 95.38 210 LEU A CA 1
ATOM 1644 C C . LEU A 1 210 ? -7.024 -9.284 8.315 1.00 95.38 210 LEU A C 1
ATOM 1646 O O . LEU A 1 210 ? -6.330 -8.676 7.506 1.00 95.38 210 LEU A O 1
ATOM 1650 N N . MET A 1 211 ? -7.552 -10.479 8.056 1.00 95.38 211 MET A N 1
ATOM 1651 C CA . MET A 1 211 ? -7.322 -11.226 6.814 1.00 95.38 211 MET A CA 1
ATOM 1652 C C . MET A 1 211 ? -8.565 -11.296 5.925 1.00 95.38 211 MET A C 1
ATOM 1654 O O . MET A 1 211 ? -8.561 -12.054 4.962 1.00 95.38 211 MET A O 1
ATOM 1658 N N . GLN A 1 212 ? -9.618 -10.531 6.249 1.00 96.56 212 GLN A N 1
ATOM 1659 C CA . GLN A 1 212 ? -10.867 -10.485 5.482 1.00 96.56 212 GLN A CA 1
ATOM 1660 C C . GLN A 1 212 ? -11.408 -11.891 5.167 1.00 96.56 212 GLN A C 1
ATOM 1662 O O . GLN A 1 212 ? -11.650 -12.257 4.017 1.00 96.56 212 GLN A O 1
ATOM 1667 N N . LEU A 1 213 ? -11.600 -12.707 6.206 1.00 94.81 213 LEU A N 1
ATOM 1668 C CA . LEU A 1 213 ? -12.172 -14.040 6.044 1.00 94.81 213 LEU A CA 1
ATOM 1669 C C . LEU A 1 213 ? -13.688 -13.946 5.882 1.00 94.81 213 LEU A C 1
ATOM 1671 O O . LEU A 1 213 ? -14.368 -13.256 6.640 1.00 94.81 213 LEU A O 1
ATOM 1675 N N . MET A 1 214 ? -14.232 -14.691 4.924 1.00 95.69 214 MET A N 1
ATOM 1676 C CA . MET A 1 214 ? -15.677 -14.890 4.833 1.00 95.69 214 MET A CA 1
ATOM 1677 C C . MET A 1 214 ? -16.153 -15.770 6.000 1.00 95.69 214 MET A C 1
ATOM 1679 O O . MET A 1 214 ? -15.506 -16.785 6.276 1.00 95.69 214 MET A O 1
ATOM 1683 N N . PRO A 1 215 ? -17.303 -15.479 6.638 1.00 93.12 215 PRO A N 1
ATOM 1684 C CA . PRO A 1 215 ? -17.808 -16.276 7.756 1.00 93.12 215 PRO A CA 1
ATOM 1685 C C . PRO A 1 215 ? -17.960 -17.767 7.430 1.00 93.12 215 PRO A C 1
ATOM 1687 O O . PRO A 1 215 ? -17.637 -18.617 8.255 1.00 93.12 215 PRO A O 1
ATOM 1690 N N . ALA A 1 216 ? -18.398 -18.105 6.212 1.00 92.00 216 ALA A N 1
ATOM 1691 C CA . ALA A 1 216 ? -18.497 -19.494 5.760 1.00 92.00 216 ALA A CA 1
ATOM 1692 C C . ALA A 1 216 ? -17.123 -20.189 5.709 1.00 92.00 216 ALA A C 1
ATOM 1694 O O . ALA A 1 216 ? -16.968 -21.296 6.224 1.00 92.00 216 ALA A O 1
ATOM 1695 N N . THR A 1 217 ? -16.113 -19.513 5.153 1.00 90.38 217 THR A N 1
ATOM 1696 C CA . THR A 1 217 ? -14.730 -20.004 5.109 1.00 90.38 217 THR A CA 1
ATOM 1697 C C . THR A 1 217 ? -14.170 -20.177 6.515 1.00 90.38 217 THR A C 1
ATOM 1699 O O . THR A 1 217 ? -13.611 -21.225 6.822 1.00 90.38 217 THR A O 1
ATOM 1702 N N . ALA A 1 218 ? -14.379 -19.195 7.393 1.00 88.88 218 ALA A N 1
ATOM 1703 C CA . ALA A 1 218 ? -13.908 -19.258 8.770 1.00 88.88 218 ALA A CA 1
ATOM 1704 C C . ALA A 1 218 ? -14.537 -20.436 9.532 1.00 88.88 218 ALA A C 1
ATOM 1706 O O . ALA A 1 218 ? -13.814 -21.206 10.159 1.00 88.88 218 ALA A O 1
ATOM 1707 N N . LYS A 1 219 ? -15.852 -20.665 9.387 1.00 88.56 219 LYS A N 1
ATOM 1708 C CA . LYS A 1 219 ? -16.535 -21.846 9.948 1.00 88.56 219 LYS A CA 1
ATOM 1709 C C . LYS A 1 219 ? -15.964 -23.159 9.410 1.00 88.56 219 LYS A C 1
ATOM 1711 O O . LYS A 1 219 ? -15.801 -24.107 10.173 1.00 88.56 219 LYS A O 1
ATOM 1716 N N . SER A 1 220 ? -15.662 -23.230 8.113 1.00 87.50 220 SER A N 1
ATOM 1717 C CA . SER A 1 220 ? -15.071 -24.427 7.502 1.00 87.50 220 SER A CA 1
ATOM 1718 C C . SER A 1 220 ? -13.680 -24.728 8.063 1.00 87.50 220 SER A C 1
ATOM 1720 O O . SER A 1 220 ? -13.384 -25.877 8.377 1.00 87.50 220 SER A O 1
ATOM 1722 N N . VAL A 1 221 ? -12.838 -23.704 8.218 1.00 85.12 221 VAL A N 1
ATOM 1723 C CA . VAL A 1 221 ? -11.486 -23.838 8.787 1.00 85.12 221 VAL A CA 1
ATOM 1724 C C . VAL A 1 221 ? -11.548 -24.187 10.275 1.00 85.12 221 VAL A C 1
ATOM 1726 O O . VAL A 1 221 ? -10.796 -25.032 10.747 1.00 85.12 221 VAL A O 1
ATOM 1729 N N . ALA A 1 222 ? -12.489 -23.601 11.009 1.00 82.88 222 ALA A N 1
ATOM 1730 C CA . ALA A 1 222 ? -12.685 -23.850 12.431 1.00 82.88 222 ALA A CA 1
ATOM 1731 C C . ALA A 1 222 ? -13.093 -25.293 12.740 1.00 82.88 222 ALA A C 1
ATOM 1733 O O . ALA A 1 222 ? -12.499 -25.950 13.597 1.00 82.88 222 ALA A O 1
ATOM 1734 N N . LYS A 1 223 ? -14.039 -25.834 11.961 1.00 78.19 223 LYS A N 1
ATOM 1735 C CA . LYS A 1 223 ? -14.395 -27.261 12.011 1.00 78.19 223 LYS A CA 1
ATOM 1736 C C . LYS A 1 223 ? -13.186 -28.168 11.761 1.00 78.19 223 LYS A C 1
ATOM 1738 O O . LYS A 1 223 ? -13.157 -29.287 12.259 1.00 78.19 223 LYS A O 1
ATOM 1743 N N . ALA A 1 224 ? -12.178 -27.675 11.042 1.00 71.06 224 ALA A N 1
ATOM 1744 C CA . ALA A 1 224 ? -10.927 -28.369 10.777 1.00 71.06 224 ALA A CA 1
ATOM 1745 C C . ALA A 1 224 ? -9.838 -28.170 11.859 1.00 71.06 224 ALA A C 1
ATOM 1747 O O . ALA A 1 224 ? -8.690 -28.507 11.568 1.00 71.06 224 ALA A O 1
ATOM 1748 N N . LYS A 1 225 ? -10.204 -27.737 13.090 1.00 62.47 225 LYS A N 1
ATOM 1749 C CA . LYS A 1 225 ? -9.428 -27.745 14.369 1.00 62.47 225 LYS A CA 1
ATOM 1750 C C . LYS A 1 225 ? -9.068 -26.373 14.985 1.00 62.47 225 LYS A C 1
ATOM 1752 O O . LYS A 1 225 ? -8.017 -26.250 15.609 1.00 62.47 225 LYS A O 1
ATOM 1757 N N . ILE A 1 226 ? -9.918 -25.346 14.882 1.00 62.53 226 ILE A N 1
ATOM 1758 C CA . ILE A 1 226 ? -9.731 -24.070 15.612 1.00 62.53 226 ILE A CA 1
ATOM 1759 C C . ILE A 1 226 ? -11.080 -23.585 16.166 1.00 62.53 226 ILE A C 1
ATOM 1761 O O . ILE A 1 226 ? -12.076 -23.599 15.451 1.00 62.53 226 ILE A O 1
ATOM 1765 N N . ASN A 1 227 ? -11.135 -23.133 17.423 1.00 56.53 227 ASN A N 1
ATOM 1766 C CA . ASN A 1 227 ? -12.354 -22.549 17.996 1.00 56.53 227 ASN A CA 1
ATOM 1767 C C . ASN A 1 227 ? -12.731 -21.251 17.256 1.00 56.53 227 ASN A C 1
ATOM 1769 O O . ASN A 1 227 ? -11.919 -20.333 17.154 1.00 56.53 227 ASN A O 1
ATOM 1773 N N . PHE A 1 228 ? -13.964 -21.169 16.751 1.00 53.53 228 PHE A N 1
ATOM 1774 C CA . PHE A 1 228 ? -14.499 -19.991 16.062 1.00 53.53 228 PHE A CA 1
ATOM 1775 C C . PHE A 1 228 ? -15.472 -19.243 16.960 1.00 53.53 228 PHE A C 1
ATOM 1777 O O . PHE A 1 228 ? -16.560 -19.744 17.231 1.00 53.53 228 PHE A O 1
ATOM 1784 N N . ASN A 1 229 ? -15.090 -18.036 17.376 1.00 55.41 229 ASN A N 1
ATOM 1785 C CA . ASN A 1 229 ? -15.984 -17.096 18.039 1.00 55.41 229 ASN A CA 1
ATOM 1786 C C . ASN A 1 229 ? -16.410 -16.023 17.042 1.00 55.41 229 ASN A C 1
ATOM 1788 O O . ASN A 1 229 ? -15.573 -15.389 16.407 1.00 55.41 229 ASN A O 1
ATOM 1792 N N . GLN A 1 230 ? -17.722 -15.842 16.910 1.00 53.28 230 GLN A N 1
ATOM 1793 C CA . GLN A 1 230 ? -18.327 -14.896 15.974 1.00 53.28 230 GLN A CA 1
ATOM 1794 C C . GLN A 1 230 ? -18.458 -13.472 16.552 1.00 53.28 230 GLN A C 1
ATOM 1796 O O . GLN A 1 230 ? -18.847 -12.574 15.815 1.00 53.28 230 GLN A O 1
ATOM 1801 N N . GLU A 1 231 ? -18.130 -13.269 17.836 1.00 40.56 231 GLU A N 1
ATOM 1802 C CA . GLU A 1 231 ? -18.503 -12.071 18.610 1.00 40.56 231 GLU A CA 1
ATOM 1803 C C . GLU A 1 231 ? -17.344 -11.287 19.263 1.00 40.56 231 GLU A C 1
ATOM 1805 O O . GLU A 1 231 ? -17.589 -10.534 20.197 1.00 40.56 231 GLU A O 1
ATOM 1810 N N . ASN A 1 232 ? -16.095 -11.394 18.798 1.00 40.09 232 ASN A N 1
ATOM 1811 C CA . ASN A 1 232 ? -15.011 -10.505 19.262 1.00 40.09 232 ASN A CA 1
ATOM 1812 C C . ASN A 1 232 ? -14.105 -10.045 18.120 1.00 40.09 232 ASN A C 1
ATOM 1814 O O . ASN A 1 232 ? -13.592 -10.932 17.400 1.00 40.09 232 ASN A O 1
#